Protein AF-0000000070746636 (afdb_homodimer)

Structure (mmCIF, N/CA/C/O backbone):
data_AF-0000000070746636-model_v1
#
loop_
_entity.id
_entity.type
_entity.pdbx_description
1 polymer 'Histone-lysine N-methyltransferase, H3 lysine-79 specific'
#
loop_
_atom_site.group_PDB
_atom_site.id
_atom_site.type_symbol
_atom_site.label_atom_id
_atom_site.label_alt_id
_atom_site.label_comp_id
_atom_site.label_asym_id
_atom_site.label_entity_id
_atom_site.label_seq_id
_atom_site.pdbx_PDB_ins_code
_atom_site.Cartn_x
_atom_site.Cartn_y
_atom_site.Cartn_z
_at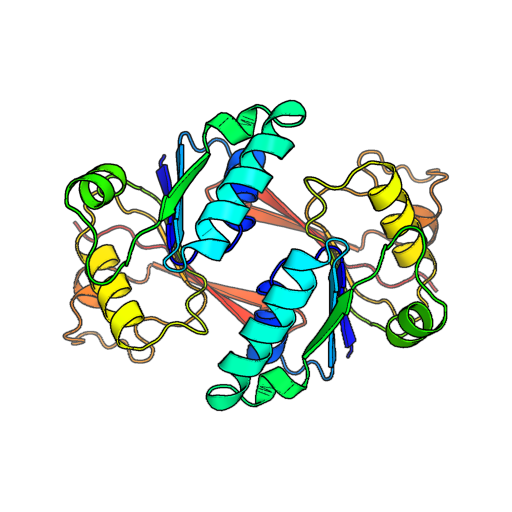om_site.occupancy
_atom_site.B_iso_or_equiv
_atom_site.auth_seq_id
_atom_site.auth_comp_id
_atom_site.auth_asym_id
_atom_site.auth_atom_id
_atom_site.pdbx_PDB_model_num
ATOM 1 N N . ASP A 1 1 ? 11.719 -17.781 -1.328 1 88.38 1 ASP A N 1
ATOM 2 C CA . ASP A 1 1 ? 10.305 -17.422 -1.424 1 88.38 1 ASP A CA 1
ATOM 3 C C . ASP A 1 1 ? 10.078 -16.375 -2.506 1 88.38 1 ASP A C 1
ATOM 5 O O . ASP A 1 1 ? 10.969 -15.57 -2.799 1 88.38 1 ASP A O 1
ATOM 9 N N . THR A 1 2 ? 9 -16.625 -3.189 1 94.81 2 THR A N 1
ATOM 10 C CA . THR A 1 2 ? 8.555 -15.656 -4.188 1 94.81 2 THR A CA 1
ATOM 11 C C . THR A 1 2 ? 7.25 -15 -3.754 1 94.81 2 THR A C 1
ATOM 13 O O . THR A 1 2 ? 6.293 -15.68 -3.381 1 94.81 2 THR A O 1
ATOM 16 N N . PHE A 1 3 ? 7.277 -13.711 -3.715 1 94.81 3 PHE A N 1
ATOM 17 C CA . PHE A 1 3 ? 6.117 -12.883 -3.385 1 94.81 3 PHE A CA 1
ATOM 18 C C . PHE A 1 3 ? 5.469 -12.336 -4.648 1 94.81 3 PHE A C 1
ATOM 20 O O . PHE A 1 3 ? 6.152 -11.789 -5.516 1 94.81 3 PHE A O 1
ATOM 27 N N . VAL A 1 4 ? 4.172 -12.484 -4.742 1 96.88 4 VAL A N 1
ATOM 28 C CA . VAL A 1 4 ? 3.457 -11.945 -5.895 1 96.88 4 VAL A CA 1
ATOM 29 C C . VAL A 1 4 ? 2.371 -10.977 -5.422 1 96.88 4 VAL A C 1
ATOM 31 O O . VAL A 1 4 ? 1.592 -11.305 -4.523 1 96.88 4 VAL A O 1
ATOM 34 N N . ASP A 1 5 ? 2.33 -9.812 -6.035 1 96.88 5 ASP A N 1
ATOM 35 C CA . ASP A 1 5 ? 1.312 -8.789 -5.801 1 96.88 5 ASP A CA 1
ATOM 36 C C . ASP A 1 5 ? 0.433 -8.602 -7.035 1 96.88 5 ASP A C 1
ATOM 38 O O . ASP A 1 5 ? 0.892 -8.086 -8.055 1 96.88 5 ASP A O 1
ATOM 42 N N . PHE A 1 6 ? -0.83 -9.031 -6.973 1 96.81 6 PHE A N 1
ATOM 43 C CA . PHE A 1 6 ? -1.764 -8.812 -8.07 1 96.81 6 PHE A CA 1
ATOM 44 C C . PHE A 1 6 ? -2.406 -7.438 -7.973 1 96.81 6 PHE A C 1
ATOM 46 O O . PHE A 1 6 ? -2.906 -7.055 -6.914 1 96.81 6 PHE A O 1
ATOM 53 N N . GLY A 1 7 ? -2.455 -6.734 -9.109 1 96.62 7 GLY A N 1
ATOM 54 C CA . GLY A 1 7 ? -2.848 -5.336 -9.062 1 96.62 7 GLY A CA 1
ATOM 55 C C . GLY A 1 7 ? -1.837 -4.457 -8.344 1 96.62 7 GLY A C 1
ATOM 56 O O . GLY A 1 7 ? -2.195 -3.697 -7.445 1 96.62 7 GLY A O 1
ATOM 57 N N . SER A 1 8 ? -0.595 -4.523 -8.789 1 97 8 SER A N 1
ATOM 58 C CA . SER A 1 8 ? 0.504 -3.967 -8.008 1 97 8 SER A CA 1
ATOM 59 C C . SER A 1 8 ? 0.571 -2.451 -8.148 1 97 8 SER A C 1
ATOM 61 O O . SER A 1 8 ? 1.271 -1.781 -7.387 1 97 8 SER A O 1
ATOM 63 N N . GLY A 1 9 ? -0.128 -1.82 -9.117 1 96.44 9 GLY A N 1
ATOM 64 C CA . GLY A 1 9 ? -0.069 -0.379 -9.305 1 96.44 9 GLY A CA 1
ATOM 65 C C . GLY A 1 9 ? 1.316 0.119 -9.672 1 96.44 9 GLY A C 1
ATOM 66 O O . GLY A 1 9 ? 1.918 -0.359 -10.641 1 96.44 9 GLY A O 1
ATOM 67 N N . ILE A 1 10 ? 1.789 0.99 -8.82 1 97.06 10 ILE A N 1
ATOM 68 C CA . ILE A 1 10 ? 3.1 1.547 -9.133 1 97.06 10 ILE A CA 1
ATOM 69 C C . ILE A 1 10 ? 4.18 0.788 -8.367 1 97.06 10 ILE A C 1
ATOM 71 O O . ILE A 1 10 ? 5.32 1.248 -8.273 1 97.06 10 ILE A O 1
ATOM 75 N N . GLY A 1 11 ? 3.863 -0.303 -7.777 1 96.06 11 GLY A N 1
ATOM 76 C CA . GLY A 1 11 ? 4.84 -1.254 -7.277 1 96.06 11 GLY A CA 1
ATOM 77 C C . GLY A 1 11 ? 5.301 -0.948 -5.863 1 96.06 11 GLY A C 1
ATOM 78 O O . GLY A 1 11 ? 6.352 -1.421 -5.43 1 96.06 11 GLY A O 1
ATOM 79 N N . ASN A 1 12 ? 4.516 -0.148 -5.039 1 92.5 12 ASN A N 1
ATOM 80 C CA . ASN A 1 12 ? 4.941 0.228 -3.693 1 92.5 12 ASN A CA 1
ATOM 81 C C . ASN A 1 12 ? 5.031 -0.987 -2.773 1 92.5 12 ASN A C 1
ATOM 83 O O . ASN A 1 12 ? 6.012 -1.147 -2.045 1 92.5 12 ASN A O 1
ATOM 87 N N . VAL A 1 13 ? 4.062 -1.826 -2.842 1 90.38 13 VAL A N 1
ATOM 88 C CA . VAL A 1 13 ? 4.031 -2.982 -1.952 1 90.38 13 VAL A CA 1
ATOM 89 C C . VAL A 1 13 ? 5.152 -3.949 -2.322 1 90.38 13 VAL A C 1
ATOM 91 O O . VAL A 1 13 ? 5.871 -4.438 -1.448 1 90.38 13 VAL A O 1
ATOM 94 N N . VAL A 1 14 ? 5.371 -4.168 -3.623 1 94.56 14 VAL A N 1
ATOM 95 C CA . VAL A 1 14 ? 6.406 -5.082 -4.086 1 94.56 14 VAL A CA 1
ATOM 96 C C . VAL A 1 14 ? 7.781 -4.562 -3.668 1 94.56 14 VAL A C 1
ATOM 98 O O . VAL A 1 14 ? 8.633 -5.332 -3.223 1 94.56 14 VAL A O 1
ATOM 101 N N . ALA A 1 15 ? 7.973 -3.256 -3.834 1 93.75 15 ALA A N 1
ATOM 102 C CA . ALA A 1 15 ? 9.234 -2.637 -3.426 1 93.75 15 ALA A CA 1
ATOM 103 C C . ALA A 1 15 ? 9.438 -2.762 -1.919 1 93.75 15 ALA A C 1
ATOM 105 O O . ALA A 1 15 ? 10.539 -3.08 -1.462 1 93.75 15 ALA A O 1
ATOM 106 N N . GLN A 1 16 ? 8.383 -2.531 -1.21 1 88.56 16 GLN A N 1
ATOM 107 C CA . GLN A 1 16 ? 8.461 -2.617 0.244 1 88.56 16 GLN A CA 1
ATOM 108 C C . GLN A 1 16 ? 8.859 -4.023 0.689 1 88.56 16 GLN A C 1
ATOM 110 O O . GLN A 1 16 ? 9.75 -4.184 1.526 1 88.56 16 GLN A O 1
ATOM 115 N N . VAL A 1 17 ? 8.242 -4.98 0.166 1 88.19 17 VAL A N 1
ATOM 116 C CA . VAL A 1 17 ? 8.539 -6.359 0.54 1 88.19 17 VAL A CA 1
ATOM 117 C C . VAL A 1 17 ? 9.984 -6.691 0.176 1 88.19 17 VAL A C 1
ATOM 119 O O . VAL A 1 17 ? 10.703 -7.297 0.969 1 88.19 17 VAL A O 1
ATOM 122 N N . ALA A 1 18 ? 10.406 -6.281 -0.985 1 91.56 18 ALA A N 1
ATOM 123 C CA . ALA A 1 18 ? 11.781 -6.527 -1.425 1 91.56 18 ALA A CA 1
ATOM 124 C C . ALA A 1 18 ? 12.789 -5.914 -0.458 1 91.56 18 ALA A C 1
ATOM 126 O O . ALA A 1 18 ? 13.844 -6.492 -0.198 1 91.56 18 ALA A O 1
ATOM 127 N N . LEU A 1 19 ? 12.461 -4.805 0.082 1 87.06 19 LEU A N 1
ATOM 128 C CA . LEU A 1 19 ? 13.398 -4.047 0.899 1 87.06 19 LEU A CA 1
ATOM 129 C C . LEU A 1 19 ? 13.344 -4.5 2.354 1 87.06 19 LEU A C 1
ATOM 131 O O . LEU A 1 19 ? 14.344 -4.41 3.074 1 87.06 19 LEU A O 1
ATOM 135 N N . GLU A 1 20 ? 12.188 -5.074 2.76 1 82.69 20 GLU A N 1
ATOM 136 C CA . GLU A 1 20 ? 12 -5.285 4.191 1 82.69 20 GLU A CA 1
ATOM 137 C C . GLU A 1 20 ? 12.023 -6.77 4.539 1 82.69 20 GLU A C 1
ATOM 139 O O . GLU A 1 20 ? 11.859 -7.145 5.703 1 82.69 20 GLU A O 1
ATOM 144 N N . THR A 1 21 ? 12.109 -7.566 3.543 1 82.81 21 THR A N 1
ATOM 145 C CA . THR A 1 21 ? 12.109 -9 3.803 1 82.81 21 THR A CA 1
ATOM 146 C C . THR A 1 21 ? 13.258 -9.68 3.061 1 82.81 21 THR A C 1
ATOM 148 O O . THR A 1 21 ? 13.961 -9.047 2.27 1 82.81 21 THR A O 1
ATOM 151 N N . CYS A 1 22 ? 13.414 -10.914 3.363 1 85.69 22 CYS A N 1
ATOM 152 C CA . CYS A 1 22 ? 14.477 -11.68 2.732 1 85.69 22 CYS A CA 1
ATOM 153 C C . CYS A 1 22 ? 13.945 -12.484 1.556 1 85.69 22 CYS A C 1
ATOM 155 O O . CYS A 1 22 ? 14.602 -13.43 1.095 1 85.69 22 CYS A O 1
ATOM 157 N N . VAL A 1 23 ? 12.805 -12.172 1.128 1 88.06 23 VAL A N 1
ATOM 158 C CA . VAL A 1 23 ? 12.219 -12.859 -0.017 1 88.06 23 VAL A CA 1
ATOM 159 C C . VAL A 1 23 ? 13.172 -12.781 -1.209 1 88.06 23 VAL A C 1
ATOM 161 O O . VAL A 1 23 ? 13.805 -11.742 -1.441 1 88.06 23 VAL A O 1
ATOM 164 N N . GLY A 1 24 ? 13.258 -13.836 -1.926 1 92.56 24 GLY A N 1
ATOM 165 C CA . GLY A 1 24 ? 14.188 -13.906 -3.039 1 92.56 24 GLY A CA 1
ATOM 166 C C . GLY A 1 24 ? 13.711 -13.148 -4.266 1 92.56 24 GLY A C 1
ATOM 167 O O . GLY A 1 24 ? 14.5 -12.477 -4.934 1 92.56 24 GLY A O 1
ATOM 168 N N . ARG A 1 25 ? 12.422 -13.273 -4.57 1 97 25 ARG A N 1
ATOM 169 C CA . ARG A 1 25 ? 11.828 -12.617 -5.734 1 97 25 ARG A CA 1
ATOM 170 C C . ARG A 1 25 ? 10.523 -11.914 -5.363 1 97 25 ARG A C 1
ATOM 172 O O . ARG A 1 25 ? 9.711 -12.469 -4.621 1 97 25 ARG A O 1
ATOM 179 N N . CYS A 1 26 ? 10.367 -10.719 -5.836 1 97.25 26 CYS A N 1
ATOM 180 C CA . CYS A 1 26 ? 9.141 -9.945 -5.688 1 97.25 26 CYS A CA 1
ATOM 181 C C . CYS A 1 26 ? 8.57 -9.57 -7.051 1 97.25 26 CYS A C 1
ATOM 183 O O . CYS A 1 26 ? 9.203 -8.852 -7.82 1 97.25 26 CYS A O 1
ATOM 185 N N . ILE A 1 27 ? 7.363 -10.07 -7.301 1 98.5 27 ILE A N 1
ATOM 186 C CA . ILE A 1 27 ? 6.781 -9.883 -8.625 1 98.5 27 ILE A CA 1
ATOM 187 C C . ILE A 1 27 ? 5.465 -9.117 -8.508 1 98.5 27 ILE A C 1
ATOM 189 O O . ILE A 1 27 ? 4.602 -9.477 -7.695 1 98.5 27 ILE A O 1
ATOM 193 N N . GLY A 1 28 ? 5.348 -8.039 -9.25 1 98.44 28 GLY A N 1
ATOM 194 C CA . GLY A 1 28 ? 4.086 -7.332 -9.398 1 98.44 28 GLY A CA 1
ATOM 195 C C . GLY A 1 28 ? 3.396 -7.602 -10.719 1 98.44 28 GLY A C 1
ATOM 196 O O . GLY A 1 28 ? 4.027 -7.547 -11.773 1 98.44 28 GLY A O 1
ATOM 197 N N . ILE A 1 29 ? 2.131 -7.934 -10.633 1 98.62 29 ILE A N 1
ATOM 198 C CA . ILE A 1 29 ? 1.284 -8.07 -11.812 1 98.62 29 ILE A CA 1
ATOM 199 C C . ILE A 1 29 ? 0.344 -6.871 -11.914 1 98.62 29 ILE A C 1
ATOM 201 O O . ILE A 1 29 ? -0.5 -6.66 -11.039 1 98.62 29 ILE A O 1
ATOM 205 N N . GLU A 1 30 ? 0.46 -6.082 -12.945 1 98.19 30 GLU A N 1
ATOM 206 C CA . GLU A 1 30 ? -0.344 -4.879 -13.133 1 98.19 30 GLU A CA 1
ATOM 207 C C . GLU A 1 30 ? -0.985 -4.855 -14.523 1 98.19 30 GLU A C 1
ATOM 209 O O . GLU A 1 30 ? -0.302 -5.043 -15.531 1 98.19 30 GLU A O 1
ATOM 214 N N . PHE A 1 31 ? -2.258 -4.629 -14.508 1 97.12 31 PHE A N 1
ATOM 215 C CA . PHE A 1 31 ? -3.055 -4.707 -15.719 1 97.12 31 PHE A CA 1
ATOM 216 C C . PHE A 1 31 ? -2.852 -3.465 -16.578 1 97.12 31 PHE A C 1
ATOM 218 O O . PHE A 1 31 ? -2.65 -3.57 -17.797 1 97.12 31 PHE A O 1
ATOM 225 N N . GLN A 1 32 ? -2.945 -2.293 -15.992 1 95.88 32 GLN A N 1
ATOM 226 C CA . GLN A 1 32 ? -2.871 -1.036 -16.734 1 95.88 32 GLN A CA 1
ATOM 227 C C . GLN A 1 32 ? -1.447 -0.761 -17.203 1 95.88 32 GLN A C 1
ATOM 229 O O . GLN A 1 32 ? -0.525 -0.659 -16.391 1 95.88 32 GLN A O 1
ATOM 234 N N . ASP A 1 33 ? -1.275 -0.591 -18.469 1 97.25 33 ASP A N 1
ATOM 235 C CA . ASP A 1 33 ? 0.037 -0.429 -19.094 1 97.25 33 ASP A CA 1
ATOM 236 C C . ASP A 1 33 ? 0.754 0.803 -18.547 1 97.25 33 ASP A C 1
ATOM 238 O O . ASP A 1 33 ? 1.954 0.758 -18.266 1 97.25 33 ASP A O 1
ATOM 242 N N . ASN A 1 34 ? 0.043 1.896 -18.391 1 96.38 34 ASN A N 1
ATOM 243 C CA . ASN A 1 34 ? 0.649 3.127 -17.906 1 96.38 34 ASN A CA 1
ATOM 244 C C . ASN A 1 34 ? 1.167 2.965 -16.469 1 96.38 34 ASN A C 1
ATOM 246 O O . ASN A 1 34 ? 2.254 3.441 -16.141 1 96.38 34 ASN A O 1
ATOM 250 N N . LEU A 1 35 ? 0.439 2.295 -15.633 1 97.38 35 LEU A N 1
ATOM 251 C CA . LEU A 1 35 ? 0.871 2.061 -14.258 1 97.38 35 LEU A CA 1
ATOM 252 C C . LEU A 1 35 ? 2.049 1.093 -14.211 1 97.38 35 LEU A C 1
ATOM 254 O O . LEU A 1 35 ? 3.02 1.32 -13.484 1 97.38 35 LEU A O 1
ATOM 258 N N . ALA A 1 36 ? 1.975 0.028 -14.992 1 98.06 36 ALA A N 1
ATOM 259 C 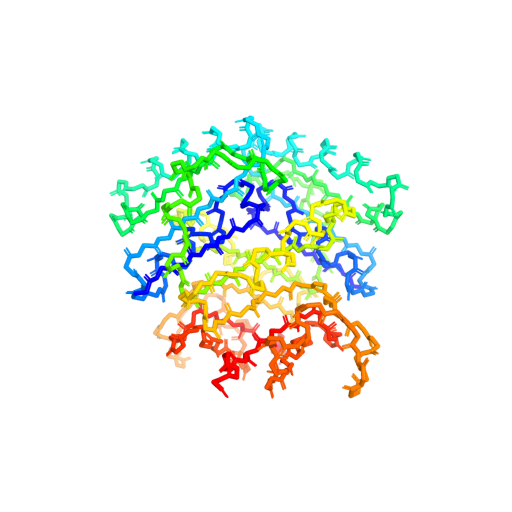CA . ALA A 1 36 ? 3.07 -0.936 -15.055 1 98.06 36 ALA A CA 1
ATOM 260 C C . ALA A 1 36 ? 4.367 -0.267 -15.508 1 98.06 36 ALA A C 1
ATOM 262 O O . ALA A 1 36 ? 5.426 -0.489 -14.914 1 98.06 36 ALA A O 1
ATOM 263 N N . ASN A 1 37 ? 4.254 0.521 -16.516 1 97.94 37 ASN A N 1
ATOM 264 C CA . ASN A 1 37 ? 5.43 1.221 -17.016 1 97.94 37 ASN A CA 1
ATOM 265 C C . ASN A 1 37 ? 5.984 2.203 -15.992 1 97.94 37 ASN A C 1
ATOM 267 O O . ASN A 1 37 ? 7.199 2.301 -15.812 1 97.94 37 ASN A O 1
ATOM 271 N N . MET A 1 38 ? 5.086 2.938 -15.367 1 97.06 38 MET A N 1
ATOM 272 C CA . MET A 1 38 ? 5.512 3.848 -14.312 1 97.06 38 MET A CA 1
ATOM 273 C C . MET A 1 38 ? 6.199 3.088 -13.18 1 97.06 38 MET A C 1
ATOM 275 O O . MET A 1 38 ? 7.23 3.531 -12.664 1 97.06 38 MET A O 1
ATOM 279 N N . SER A 1 39 ? 5.641 1.986 -12.852 1 97.81 39 SER A N 1
ATOM 280 C CA . SER A 1 39 ? 6.234 1.146 -11.812 1 97.81 39 SER A CA 1
ATOM 281 C C . SER A 1 39 ? 7.656 0.741 -12.18 1 97.81 39 SER A C 1
ATOM 283 O O . SER A 1 39 ? 8.57 0.872 -11.359 1 97.81 39 SER A O 1
ATOM 285 N N . LYS A 1 40 ? 7.855 0.272 -13.367 1 98.06 40 LYS A N 1
ATOM 286 C CA . LYS A 1 40 ? 9.18 -0.14 -13.828 1 98.06 40 LYS A CA 1
ATOM 287 C C . LYS A 1 40 ? 10.172 1.016 -13.75 1 98.06 40 LYS A C 1
ATOM 289 O O . LYS A 1 40 ? 11.305 0.835 -13.312 1 98.06 40 LYS A O 1
ATOM 294 N N . LEU A 1 41 ? 9.711 2.189 -14.133 1 96.88 41 LEU A N 1
ATOM 295 C CA . LEU A 1 41 ? 10.57 3.363 -14.117 1 96.88 41 LEU A CA 1
ATOM 296 C C . LEU A 1 41 ? 10.938 3.748 -12.688 1 96.88 41 LEU A C 1
ATOM 298 O O . LEU A 1 41 ? 12.102 4.027 -12.391 1 96.88 41 LEU A O 1
ATOM 302 N N . LEU A 1 42 ? 9.945 3.762 -11.844 1 96.06 42 LEU A N 1
ATOM 303 C CA . LEU A 1 42 ? 10.172 4.137 -10.453 1 96.06 42 LEU A CA 1
ATOM 304 C C . LEU A 1 42 ? 11.125 3.158 -9.773 1 96.06 42 LEU A C 1
ATOM 306 O O . LEU A 1 42 ? 12.047 3.568 -9.07 1 96.06 42 LEU A O 1
ATOM 310 N N . ILE A 1 43 ? 10.906 1.894 -10.031 1 96.94 43 ILE A N 1
ATOM 311 C CA . ILE A 1 43 ? 11.727 0.856 -9.406 1 96.94 43 ILE A CA 1
ATOM 312 C C . ILE A 1 43 ? 13.148 0.929 -9.945 1 96.94 43 ILE A C 1
ATOM 314 O O . ILE A 1 43 ? 14.117 0.852 -9.188 1 96.94 43 ILE A O 1
ATOM 318 N N . ARG A 1 44 ? 13.289 1.062 -11.227 1 96.56 44 ARG A N 1
ATOM 319 C CA . ARG A 1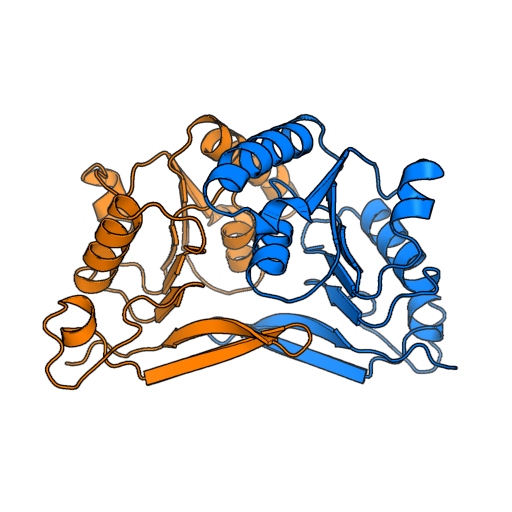 44 ? 14.609 1.185 -11.836 1 96.56 44 ARG A CA 1
ATOM 320 C C . ARG A 1 44 ? 15.367 2.375 -11.258 1 96.56 44 ARG A C 1
ATOM 322 O O . ARG A 1 44 ? 16.547 2.268 -10.945 1 96.56 44 ARG A O 1
ATOM 329 N N . GLY A 1 45 ? 14.695 3.486 -11.156 1 94.94 45 GLY A N 1
ATOM 330 C CA . GLY A 1 45 ? 15.328 4.664 -10.586 1 94.94 45 GLY A CA 1
ATOM 331 C C . GLY A 1 45 ? 15.75 4.473 -9.141 1 94.94 45 GLY A C 1
ATOM 332 O O . GLY A 1 45 ? 16.828 4.91 -8.734 1 94.94 45 GLY A O 1
ATOM 333 N N . ALA A 1 46 ? 14.914 3.812 -8.352 1 93.88 46 ALA A N 1
ATOM 334 C CA . ALA A 1 46 ? 15.164 3.623 -6.926 1 93.88 46 ALA A CA 1
ATOM 335 C C . ALA A 1 46 ? 16.266 2.592 -6.688 1 93.88 46 ALA A C 1
ATOM 337 O O . ALA A 1 46 ? 16.859 2.549 -5.613 1 93.88 46 ALA A O 1
ATOM 338 N N . ARG A 1 47 ? 16.562 1.727 -7.695 1 94.94 47 ARG A N 1
ATOM 339 C CA . ARG A 1 47 ? 17.547 0.653 -7.562 1 94.94 47 ARG A CA 1
ATOM 340 C C . ARG A 1 47 ? 18.938 1.213 -7.281 1 94.94 47 ARG A C 1
ATOM 342 O O . ARG A 1 47 ? 19.766 0.542 -6.668 1 94.94 47 ARG A O 1
ATOM 349 N N . VAL A 1 48 ? 19.203 2.387 -7.68 1 94.25 48 VAL A N 1
ATOM 350 C CA . VAL A 1 48 ? 20.5 3.021 -7.484 1 94.25 48 VAL A CA 1
ATOM 351 C C . VAL A 1 48 ? 20.797 3.15 -5.992 1 94.25 48 VAL A C 1
ATOM 353 O O . VAL A 1 48 ? 21.891 2.82 -5.539 1 94.25 48 VAL A O 1
ATOM 356 N N . ASP A 1 49 ? 19.844 3.525 -5.234 1 93 49 ASP A N 1
ATOM 357 C CA . ASP A 1 49 ? 20 3.74 -3.801 1 93 49 ASP A CA 1
ATOM 358 C C . ASP A 1 49 ? 19.625 2.484 -3.016 1 93 49 ASP A C 1
ATOM 360 O O . ASP A 1 49 ? 20.062 2.312 -1.871 1 93 49 ASP A O 1
ATOM 364 N N . PHE A 1 50 ? 18.859 1.611 -3.697 1 94 50 PHE A N 1
ATOM 365 C CA . PHE A 1 50 ? 18.359 0.405 -3.041 1 94 50 PHE A CA 1
ATOM 366 C C . PHE A 1 50 ? 18.578 -0.818 -3.924 1 94 50 PHE A C 1
ATOM 368 O O . PHE A 1 50 ? 17.625 -1.322 -4.535 1 94 50 PHE A O 1
ATOM 375 N N . PRO A 1 51 ? 19.688 -1.364 -3.881 1 95.38 51 PRO A N 1
ATOM 376 C CA . PRO A 1 51 ? 20.062 -2.445 -4.801 1 95.38 51 PRO A CA 1
ATOM 377 C C . PRO A 1 51 ? 19.156 -3.674 -4.648 1 95.38 51 PRO A C 1
ATOM 379 O O . PRO A 1 51 ? 18.984 -4.434 -5.605 1 95.38 51 PRO A O 1
ATOM 382 N N . ASN A 1 52 ? 18.594 -3.844 -3.445 1 94.44 52 ASN A N 1
ATOM 383 C CA . ASN A 1 52 ? 17.719 -4.992 -3.221 1 94.44 52 ASN A CA 1
ATOM 384 C C . ASN A 1 52 ? 16.469 -4.926 -4.094 1 94.44 52 ASN A C 1
ATOM 386 O O . ASN A 1 52 ? 15.75 -5.918 -4.234 1 94.44 52 ASN A O 1
ATOM 390 N N . LEU A 1 53 ? 16.203 -3.838 -4.75 1 97.06 53 LEU A N 1
ATOM 391 C CA . LEU A 1 53 ? 15.062 -3.719 -5.652 1 97.06 53 LEU A CA 1
ATOM 392 C C . LEU A 1 53 ? 15.328 -4.441 -6.969 1 97.06 53 LEU A C 1
ATOM 394 O O . LEU A 1 53 ? 14.438 -4.551 -7.812 1 97.06 53 LEU A O 1
ATOM 398 N N . SER A 1 54 ? 16.531 -4.98 -7.07 1 96.75 54 SER A N 1
ATOM 399 C CA . SER A 1 54 ? 16.844 -5.812 -8.234 1 96.75 54 SER A CA 1
ATOM 400 C C . SER A 1 54 ? 16.016 -7.094 -8.227 1 96.75 54 SER A C 1
ATOM 402 O O . SER A 1 54 ? 15.852 -7.738 -9.266 1 96.75 54 SER A O 1
ATOM 404 N N . LYS A 1 55 ? 15.516 -7.43 -7.07 1 96.56 55 LYS A N 1
ATOM 405 C CA . LYS A 1 55 ? 14.711 -8.648 -6.965 1 96.56 55 LYS A CA 1
ATOM 406 C C . LYS A 1 55 ? 13.281 -8.398 -7.426 1 96.56 55 LYS A C 1
ATOM 408 O O . LYS A 1 55 ? 12.477 -9.328 -7.5 1 96.56 55 LYS A O 1
ATOM 413 N N . VAL A 1 56 ? 12.969 -7.156 -7.805 1 98.12 56 VAL A N 1
ATOM 414 C CA . VAL A 1 56 ? 11.602 -6.809 -8.172 1 98.12 56 VAL A CA 1
ATOM 415 C C . VAL A 1 56 ? 11.422 -6.949 -9.688 1 98.12 56 VAL A C 1
ATOM 417 O O . VAL A 1 56 ? 12.234 -6.453 -10.461 1 98.12 56 VAL A O 1
ATOM 420 N N . THR A 1 57 ? 10.398 -7.633 -10.086 1 98.38 57 THR A N 1
ATOM 421 C CA . THR A 1 57 ? 9.961 -7.715 -11.477 1 98.38 57 THR A CA 1
ATOM 422 C C . THR A 1 57 ? 8.508 -7.281 -11.617 1 98.38 57 THR A C 1
ATOM 424 O O . THR A 1 57 ? 7.648 -7.707 -10.836 1 98.38 57 THR A O 1
ATOM 427 N N . ILE A 1 58 ? 8.211 -6.418 -12.602 1 98.62 58 ILE A N 1
ATOM 428 C CA . ILE A 1 58 ? 6.848 -5.977 -12.867 1 98.62 58 ILE A CA 1
ATOM 429 C C . ILE A 1 58 ? 6.383 -6.516 -14.219 1 98.62 58 ILE A C 1
ATOM 431 O O . ILE A 1 58 ? 7.043 -6.301 -15.234 1 98.62 58 ILE A O 1
ATOM 435 N N . HIS A 1 59 ? 5.34 -7.223 -14.195 1 98.5 59 HIS A N 1
ATOM 436 C CA . HIS A 1 59 ? 4.711 -7.684 -15.43 1 98.5 59 HIS A CA 1
ATOM 437 C C . HIS A 1 59 ? 3.447 -6.887 -15.734 1 98.5 59 HIS A C 1
ATOM 439 O O . HIS A 1 59 ? 2.57 -6.75 -14.875 1 98.5 59 HIS A O 1
ATOM 445 N N . GLU A 1 60 ? 3.418 -6.34 -16.922 1 98.25 60 GLU A N 1
ATOM 446 C CA . GLU A 1 60 ? 2.131 -5.891 -17.453 1 98.25 60 GLU A CA 1
ATOM 447 C C . GLU A 1 60 ? 1.285 -7.07 -17.922 1 98.25 60 GLU A C 1
ATOM 449 O O . GLU A 1 60 ? 1.604 -7.707 -18.938 1 98.25 60 GLU A O 1
ATOM 454 N N . ALA A 1 61 ? 0.25 -7.453 -17.172 1 98 61 ALA A N 1
ATOM 455 C CA . ALA A 1 61 ? -0.529 -8.641 -17.5 1 98 61 ALA A CA 1
ATOM 456 C C . ALA A 1 61 ? -1.941 -8.555 -16.938 1 98 61 ALA A C 1
ATOM 458 O O . ALA A 1 61 ? -2.17 -7.871 -15.93 1 98 61 ALA A O 1
ATOM 459 N N . ASP A 1 62 ? -2.818 -9.188 -17.641 1 97 62 ASP A N 1
ATOM 460 C CA . ASP A 1 62 ? -4.195 -9.352 -17.188 1 97 62 ASP A CA 1
ATOM 461 C C . ASP A 1 62 ? -4.371 -10.656 -16.406 1 97 62 ASP A C 1
ATOM 463 O O . ASP A 1 62 ? -4.188 -11.742 -16.969 1 97 62 ASP A O 1
ATOM 467 N N . LEU A 1 63 ? -4.664 -10.508 -15.156 1 95.19 63 LEU A N 1
ATOM 468 C CA . LEU A 1 63 ? -4.879 -11.664 -14.297 1 95.19 63 LEU A CA 1
ATOM 469 C C . LEU A 1 63 ? -5.922 -12.609 -14.898 1 95.19 63 LEU A C 1
ATOM 471 O O . LEU A 1 63 ? -5.859 -13.82 -14.695 1 95.19 63 LEU A O 1
ATOM 475 N N . ARG A 1 64 ? -6.883 -12.102 -15.672 1 95.38 64 ARG A N 1
ATOM 476 C CA . ARG A 1 64 ? -7.973 -12.883 -16.25 1 95.38 64 ARG A CA 1
ATOM 477 C C . ARG A 1 64 ? -7.496 -13.703 -17.438 1 95.38 64 ARG A C 1
ATOM 479 O O . ARG A 1 64 ? -8.156 -14.664 -17.844 1 95.38 64 ARG A O 1
ATOM 486 N N . ALA A 1 65 ? -6.398 -13.242 -18 1 95.12 65 ALA A N 1
ATOM 487 C CA . ALA A 1 65 ? -5.879 -13.883 -19.203 1 95.12 65 ALA A CA 1
ATOM 488 C C . ALA A 1 65 ? -4.363 -13.75 -19.281 1 95.12 65 ALA A C 1
ATOM 490 O O . ALA A 1 65 ? -3.832 -13.219 -20.266 1 95.12 65 ALA A O 1
ATOM 491 N N . MET A 1 66 ? -3.73 -14.336 -18.391 1 94.06 66 MET A N 1
ATOM 492 C CA . MET A 1 66 ? -2.277 -14.203 -18.344 1 94.06 66 MET A CA 1
ATOM 493 C C . MET A 1 66 ? -1.608 -15.086 -19.391 1 94.06 66 MET A C 1
ATOM 495 O O . MET A 1 66 ? -2.047 -16.219 -19.625 1 94.06 66 MET A O 1
ATOM 499 N N . SER A 1 67 ? -0.58 -14.633 -20 1 96 67 SER A N 1
ATOM 500 C CA . SER A 1 67 ? 0.208 -15.461 -20.906 1 96 67 SER A CA 1
ATOM 501 C C . SER A 1 67 ? 0.855 -16.625 -20.172 1 96 67 SER A C 1
ATOM 503 O O . SER A 1 67 ? 1.129 -16.531 -18.969 1 96 67 SER A O 1
ATOM 505 N N . PRO A 1 68 ? 1.127 -17.688 -20.891 1 95.75 68 PRO A N 1
ATOM 506 C CA . PRO A 1 68 ? 1.771 -18.844 -20.266 1 95.75 68 PRO A CA 1
ATOM 507 C C . PRO A 1 68 ? 3.107 -18.484 -19.609 1 95.75 68 PRO A C 1
ATOM 509 O O . PRO A 1 68 ? 3.441 -19.016 -18.547 1 95.75 68 PRO A O 1
ATOM 512 N N . ALA A 1 69 ? 3.834 -17.609 -20.219 1 96.38 69 ALA A N 1
ATOM 513 C CA . ALA A 1 69 ? 5.145 -17.234 -19.703 1 96.38 69 ALA A CA 1
ATOM 514 C C . ALA A 1 69 ? 5.023 -16.562 -18.344 1 96.38 69 ALA A C 1
ATOM 516 O O . ALA A 1 69 ? 5.762 -16.891 -17.406 1 96.38 69 ALA A O 1
ATOM 517 N N . VAL A 1 70 ? 4.082 -15.586 -18.219 1 96.94 70 VAL A N 1
ATOM 518 C CA . VAL A 1 70 ? 3.875 -14.891 -16.953 1 96.94 70 VAL A CA 1
ATOM 519 C C . VAL A 1 70 ? 3.348 -15.867 -15.906 1 96.94 70 VAL A C 1
ATOM 521 O O . VAL A 1 70 ? 3.801 -15.867 -14.758 1 96.94 70 VAL A O 1
ATOM 524 N N . ARG A 1 71 ? 2.43 -16.703 -16.328 1 95.88 71 ARG A N 1
ATOM 525 C CA . ARG A 1 71 ? 1.859 -17.688 -15.414 1 95.88 71 ARG A CA 1
ATOM 526 C C . ARG A 1 71 ? 2.941 -18.609 -14.852 1 95.88 71 ARG A C 1
ATOM 528 O O . ARG A 1 71 ? 2.984 -18.875 -13.648 1 95.88 71 ARG A O 1
ATOM 535 N N . GLU A 1 72 ? 3.783 -19.094 -15.688 1 95.06 72 GLU A N 1
ATOM 536 C CA . GLU A 1 72 ? 4.871 -19.969 -15.266 1 95.06 72 GLU A CA 1
ATOM 537 C C . GLU A 1 72 ? 5.797 -19.266 -14.273 1 95.06 72 GLU A C 1
ATOM 539 O O . GLU A 1 72 ? 6.266 -19.875 -13.312 1 95.06 72 GLU A O 1
ATOM 544 N N . ASP A 1 73 ? 6.023 -18 -14.5 1 96.25 73 ASP A N 1
ATOM 545 C CA . ASP A 1 73 ? 6.934 -17.219 -13.672 1 96.25 73 ASP A CA 1
ATOM 546 C C . ASP A 1 73 ? 6.418 -17.094 -12.242 1 96.25 73 ASP A C 1
ATOM 548 O O . ASP A 1 73 ? 7.203 -16.984 -11.297 1 96.25 73 ASP A O 1
ATOM 552 N N . ILE A 1 74 ? 5.051 -17.156 -12.055 1 96.81 74 ILE A N 1
ATOM 553 C CA . ILE A 1 74 ? 4.523 -16.875 -10.727 1 96.81 74 ILE A CA 1
ATOM 554 C C . ILE A 1 74 ? 3.908 -18.125 -10.125 1 96.81 74 ILE A C 1
ATOM 556 O O . ILE A 1 74 ? 3.482 -18.125 -8.969 1 96.81 74 ILE A O 1
ATOM 560 N N . ASP A 1 75 ? 3.793 -19.203 -10.805 1 92.94 75 ASP A N 1
ATOM 561 C CA . ASP A 1 75 ? 3.1 -20.422 -10.375 1 92.94 75 ASP A CA 1
ATOM 562 C C . ASP A 1 75 ? 3.717 -20.984 -9.094 1 92.94 75 ASP A C 1
ATOM 564 O O . ASP A 1 75 ? 3.012 -21.547 -8.258 1 92.94 75 ASP A O 1
ATOM 568 N N . GLY A 1 76 ? 5.02 -20.812 -8.906 1 92.56 76 GLY A N 1
ATOM 569 C CA . GLY A 1 76 ? 5.703 -21.359 -7.746 1 92.56 76 GLY A CA 1
ATOM 570 C C . GLY A 1 76 ? 5.766 -20.391 -6.582 1 92.56 76 GLY A C 1
ATOM 571 O O . GLY A 1 76 ? 6.461 -20.641 -5.598 1 92.56 76 GLY A O 1
ATOM 572 N N . CYS A 1 77 ? 5.023 -19.281 -6.648 1 94.69 77 CYS A N 1
ATOM 573 C CA . CYS A 1 77 ? 5.117 -18.297 -5.578 1 94.69 77 CYS A CA 1
ATOM 574 C C . CYS A 1 77 ? 4.578 -18.859 -4.27 1 94.69 77 CYS A C 1
ATOM 576 O O . CYS A 1 77 ? 3.637 -19.656 -4.273 1 94.69 77 CYS A O 1
ATOM 578 N N . SER A 1 78 ? 5.164 -18.438 -3.189 1 89.75 78 SER A N 1
ATOM 579 C CA . SER A 1 78 ? 4.758 -18.922 -1.876 1 89.75 78 SER A CA 1
ATOM 580 C C . SER A 1 78 ? 3.812 -17.938 -1.19 1 89.75 78 SER A C 1
ATOM 582 O O . SER A 1 78 ? 3.094 -18.312 -0.261 1 89.75 78 SER A O 1
ATOM 584 N N . VAL A 1 79 ? 3.848 -16.641 -1.608 1 88.88 79 VAL A N 1
ATOM 585 C CA . VAL A 1 79 ? 3.004 -15.625 -1.001 1 88.88 79 VAL A CA 1
ATOM 586 C C . VAL A 1 79 ? 2.271 -14.844 -2.09 1 88.88 79 VAL A C 1
ATOM 588 O O . VAL A 1 79 ? 2.898 -14.312 -3.01 1 88.88 79 VAL A O 1
ATOM 591 N N . LEU A 1 80 ? 1.007 -14.789 -1.971 1 91.19 80 LEU A N 1
ATOM 592 C CA . LEU A 1 80 ? 0.143 -13.984 -2.824 1 91.19 80 LEU A CA 1
ATOM 593 C C . LEU A 1 80 ? -0.459 -12.82 -2.041 1 91.19 80 LEU A C 1
ATOM 595 O O . LEU A 1 80 ? -0.998 -13.016 -0.948 1 91.19 80 LEU A O 1
ATOM 599 N N . PHE A 1 81 ? -0.283 -11.703 -2.576 1 90.88 81 PHE A N 1
ATOM 600 C CA . PHE A 1 81 ? -0.92 -10.508 -2.039 1 90.88 81 PHE A CA 1
ATOM 601 C C . PHE A 1 81 ? -1.811 -9.844 -3.088 1 90.88 81 PHE A C 1
ATOM 603 O O . PHE A 1 81 ? -1.456 -9.797 -4.266 1 90.88 81 PHE A O 1
ATOM 610 N N . ALA A 1 82 ? -2.91 -9.352 -2.625 1 90.94 82 ALA A N 1
ATOM 611 C CA . ALA A 1 82 ? -3.762 -8.523 -3.479 1 90.94 82 ALA A CA 1
ATOM 612 C C . ALA A 1 82 ? -4.59 -7.551 -2.648 1 90.94 82 ALA A C 1
ATOM 614 O O . ALA A 1 82 ? -5.316 -7.957 -1.738 1 90.94 82 ALA A O 1
ATOM 615 N N . ASN A 1 83 ? -4.371 -6.277 -2.893 1 87.69 83 ASN A N 1
ATOM 616 C CA . ASN A 1 83 ? -5.355 -5.32 -2.398 1 87.69 83 ASN A CA 1
ATOM 617 C C . ASN A 1 83 ? -6.598 -5.289 -3.283 1 87.69 83 ASN A C 1
ATOM 619 O O . ASN A 1 83 ? -6.773 -4.363 -4.078 1 87.69 83 ASN A O 1
ATOM 623 N N . ASN A 1 84 ? -7.496 -6.27 -3.033 1 83.75 84 ASN A N 1
ATOM 624 C CA . ASN A 1 84 ? -8.594 -6.551 -3.953 1 83.75 84 ASN A CA 1
ATOM 625 C C . ASN A 1 84 ? -9.859 -5.801 -3.557 1 83.75 84 ASN A C 1
ATOM 627 O O . ASN A 1 84 ? -10.969 -6.223 -3.895 1 83.75 84 ASN A O 1
ATOM 631 N N . ILE A 1 85 ? -9.719 -4.77 -2.869 1 81.94 85 ILE A N 1
ATOM 632 C CA . ILE A 1 85 ? -10.898 -4.043 -2.402 1 81.94 85 ILE A CA 1
ATOM 633 C C . ILE A 1 85 ? -11.672 -3.498 -3.6 1 81.94 85 ILE A C 1
ATOM 635 O O . ILE A 1 85 ? -12.906 -3.527 -3.609 1 81.94 85 ILE A O 1
ATOM 639 N N . VAL A 1 86 ? -10.922 -3.053 -4.664 1 86.25 86 VAL A N 1
ATOM 640 C CA . VAL A 1 86 ? -11.617 -2.434 -5.789 1 86.25 86 VAL A CA 1
ATOM 641 C C . VAL A 1 86 ? -11.508 -3.326 -7.023 1 86.25 86 VAL A C 1
ATOM 643 O O . VAL A 1 86 ? -11.609 -2.848 -8.156 1 86.25 86 VAL A O 1
ATOM 646 N N . PHE A 1 87 ? -11.234 -4.605 -6.84 1 90.62 87 PHE A N 1
ATOM 647 C CA . PHE A 1 87 ? -11.203 -5.539 -7.957 1 90.62 87 PHE A CA 1
ATOM 648 C C . PHE A 1 87 ? -12.594 -5.719 -8.555 1 90.62 87 PHE A C 1
ATOM 650 O O . PHE A 1 87 ? -13.578 -5.828 -7.824 1 90.62 87 PHE A O 1
ATOM 657 N N . GLU A 1 88 ? -12.633 -5.746 -9.82 1 90.75 88 GLU A N 1
ATOM 658 C CA . GLU A 1 88 ? -13.883 -6.141 -10.477 1 90.75 88 GLU A CA 1
ATOM 659 C C . GLU A 1 88 ? -14.164 -7.629 -10.273 1 90.75 88 GLU A C 1
ATOM 661 O O . GLU A 1 88 ? -13.25 -8.406 -10.008 1 90.75 88 GLU A O 1
ATOM 666 N N . PRO A 1 89 ? -15.438 -8.055 -10.438 1 91.38 89 PRO A N 1
ATOM 667 C CA . PRO A 1 89 ? -15.828 -9.438 -10.164 1 91.38 89 PRO A CA 1
ATOM 668 C C . PRO A 1 89 ? -15.016 -10.445 -10.977 1 91.38 89 PRO A C 1
ATOM 670 O O . PRO A 1 89 ? -14.609 -11.484 -10.445 1 91.38 89 PRO A O 1
ATOM 673 N N . THR A 1 90 ? -14.734 -10.148 -12.25 1 94.69 90 THR A N 1
ATOM 674 C CA . THR A 1 90 ? -13.992 -11.086 -13.086 1 94.69 90 THR A CA 1
ATOM 675 C C . THR A 1 90 ? -12.547 -11.203 -12.609 1 94.69 90 THR A C 1
ATOM 677 O O . THR A 1 90 ? -11.961 -12.289 -12.648 1 94.69 90 THR A O 1
ATOM 680 N N . SER A 1 91 ? -11.977 -10.094 -12.172 1 94.56 91 SER A N 1
ATOM 681 C CA . SER A 1 91 ? -10.625 -10.117 -11.617 1 94.56 91 SER A CA 1
ATOM 682 C C . SER A 1 91 ? -10.578 -10.875 -10.297 1 94.56 91 SER A C 1
ATOM 684 O O . SER A 1 91 ? -9.625 -11.617 -10.039 1 94.56 91 SER A O 1
ATOM 686 N N . PHE A 1 92 ? -11.594 -10.672 -9.602 1 90.44 92 PHE A N 1
ATOM 687 C CA . PHE A 1 92 ? -11.688 -11.383 -8.328 1 90.44 92 PHE A CA 1
ATOM 688 C C . PHE A 1 92 ? -11.773 -12.891 -8.555 1 90.44 92 PHE A C 1
ATOM 690 O O . PHE A 1 92 ? -11.078 -13.656 -7.883 1 90.44 92 PHE A O 1
ATOM 697 N N . ALA A 1 93 ? -12.594 -13.258 -9.484 1 92.25 93 ALA A N 1
ATOM 698 C CA . ALA A 1 93 ? -12.734 -14.672 -9.812 1 92.25 93 ALA A CA 1
ATOM 699 C C . ALA A 1 93 ? -11.406 -15.258 -10.297 1 92.25 93 ALA A C 1
ATOM 701 O O . ALA A 1 93 ? -11.039 -16.375 -9.93 1 92.25 93 ALA A O 1
ATOM 702 N N . ALA A 1 94 ? -10.719 -14.516 -11.094 1 95 94 ALA A N 1
ATOM 703 C CA . ALA A 1 94 ? -9.43 -14.961 -11.602 1 95 94 ALA A CA 1
ATOM 704 C C . ALA A 1 94 ? -8.406 -15.109 -10.477 1 95 94 ALA A C 1
ATOM 706 O O . ALA A 1 94 ? -7.598 -16.031 -10.477 1 95 94 ALA A O 1
ATOM 707 N N . LEU A 1 95 ? -8.43 -14.18 -9.539 1 93.5 95 LEU A N 1
ATOM 708 C CA . LEU A 1 95 ? -7.555 -14.25 -8.375 1 93.5 95 LEU A CA 1
ATOM 709 C C . LEU A 1 95 ? -7.832 -15.508 -7.559 1 93.5 95 LEU A C 1
ATOM 711 O O . LEU A 1 95 ? -6.898 -16.203 -7.152 1 93.5 95 LEU A O 1
ATOM 715 N N . GLU A 1 96 ? -9.109 -15.742 -7.332 1 87.94 96 GLU A N 1
ATOM 716 C CA . GLU A 1 96 ? -9.508 -16.938 -6.594 1 87.94 96 GLU A CA 1
ATOM 717 C C . GLU A 1 96 ? -9.031 -18.203 -7.297 1 87.94 96 GLU A C 1
ATOM 719 O O . GLU A 1 96 ? -8.523 -19.125 -6.652 1 87.94 96 GLU A O 1
ATOM 724 N N . ASP A 1 97 ? -9.211 -18.219 -8.594 1 91.69 97 ASP A N 1
ATOM 725 C CA . ASP A 1 97 ? -8.773 -19.359 -9.375 1 91.69 97 ASP A CA 1
ATOM 726 C C . ASP A 1 97 ? -7.262 -19.578 -9.25 1 91.69 97 ASP A C 1
ATOM 728 O O . ASP A 1 97 ? -6.801 -20.703 -9.07 1 91.69 97 ASP A O 1
ATOM 732 N N . PHE A 1 98 ? -6.555 -18.516 -9.297 1 93.19 98 PHE A N 1
ATOM 733 C CA . PHE A 1 98 ? -5.105 -18.609 -9.156 1 93.19 98 PHE A CA 1
ATOM 734 C C . PHE A 1 98 ? -4.727 -19.125 -7.773 1 93.19 98 PHE A C 1
ATOM 736 O O . PHE A 1 98 ? -3.924 -20.047 -7.648 1 93.19 98 PHE A O 1
ATOM 743 N N . ALA A 1 99 ? -5.32 -18.547 -6.781 1 88 99 ALA A N 1
ATOM 744 C CA . ALA A 1 99 ? -5.02 -18.922 -5.402 1 88 99 ALA A CA 1
ATOM 745 C C . ALA A 1 99 ? -5.359 -20.375 -5.137 1 88 99 ALA A C 1
ATOM 747 O O . ALA A 1 99 ? -4.773 -21.016 -4.25 1 88 99 ALA A O 1
ATOM 748 N N . SER A 1 100 ? -6.273 -20.875 -5.898 1 85.12 100 SER A N 1
ATOM 749 C CA . SER A 1 100 ? -6.727 -22.25 -5.691 1 85.12 100 SER A CA 1
ATOM 750 C C . SER A 1 100 ? -5.863 -23.25 -6.461 1 85.12 100 SER A C 1
ATOM 752 O O . SER A 1 100 ? -5.898 -24.453 -6.188 1 85.12 100 SER A O 1
ATOM 754 N N . SER A 1 101 ? -5.078 -22.734 -7.387 1 88.56 101 SER A N 1
ATOM 755 C CA . SER A 1 101 ? -4.418 -23.672 -8.289 1 88.56 101 SER A CA 1
ATOM 756 C C . SER A 1 101 ? -2.902 -23.562 -8.195 1 88.56 101 SER A C 1
ATOM 758 O O . SER A 1 101 ? -2.178 -24.453 -8.633 1 88.56 101 SER A O 1
ATOM 760 N N . ALA A 1 102 ? -2.434 -22.469 -7.668 1 86.62 102 ALA A N 1
ATOM 761 C CA . ALA A 1 102 ? -0.988 -22.281 -7.59 1 86.62 102 ALA A CA 1
ATOM 762 C C . ALA A 1 102 ? -0.364 -23.234 -6.574 1 86.62 102 ALA A C 1
ATOM 764 O O . ALA A 1 102 ? -0.614 -23.125 -5.371 1 86.62 102 ALA A O 1
ATOM 765 N N . ALA A 1 103 ? 0.514 -24.094 -6.984 1 80.94 103 ALA A N 1
ATOM 766 C CA . ALA A 1 103 ? 1.017 -25.219 -6.211 1 80.94 103 ALA A CA 1
ATOM 767 C C . ALA A 1 103 ? 1.971 -24.75 -5.113 1 80.94 103 ALA A C 1
ATOM 769 O O . ALA A 1 103 ? 2.066 -25.375 -4.055 1 80.94 103 ALA A O 1
ATOM 770 N N . GLY A 1 104 ? 2.631 -23.703 -5.32 1 83.88 104 GLY A N 1
ATOM 771 C CA . GLY A 1 104 ? 3.654 -23.281 -4.383 1 83.88 104 GLY A CA 1
ATOM 772 C C . GLY A 1 104 ? 3.119 -22.359 -3.293 1 83.88 104 GLY A C 1
ATOM 773 O O . GLY A 1 104 ? 3.838 -22.031 -2.352 1 83.88 104 GLY A O 1
ATOM 774 N N . LEU A 1 105 ? 1.84 -22.031 -3.344 1 84.56 105 LEU A N 1
ATOM 775 C CA . LEU A 1 105 ? 1.282 -20.984 -2.498 1 84.56 105 LEU A CA 1
ATOM 776 C C . LEU A 1 105 ? 1.131 -21.469 -1.059 1 84.56 105 LEU A C 1
ATOM 778 O O . LEU A 1 105 ? 0.623 -22.562 -0.819 1 84.56 105 LEU A O 1
ATOM 782 N N . VAL A 1 106 ? 1.583 -20.688 -0.148 1 80.12 106 VAL A N 1
ATOM 783 C CA . VAL A 1 106 ? 1.53 -21 1.276 1 80.12 106 VAL A CA 1
ATOM 784 C C . VAL A 1 106 ? 0.727 -19.922 2.012 1 80.12 106 VAL A C 1
ATOM 786 O O . VAL A 1 106 ? -0.013 -20.234 2.951 1 80.12 106 VAL A O 1
ATOM 789 N N . HIS A 1 107 ? 0.84 -18.672 1.543 1 81.38 107 HIS A N 1
ATOM 790 C CA . HIS A 1 107 ? 0.138 -17.562 2.176 1 81.38 107 HIS A CA 1
ATOM 791 C C . HIS A 1 107 ? -0.653 -16.766 1.152 1 81.38 107 HIS A C 1
ATOM 793 O O . HIS A 1 107 ? -0.138 -16.438 0.081 1 81.38 107 HIS A O 1
ATOM 799 N N . VAL A 1 108 ? -1.907 -16.5 1.547 1 83.88 108 VAL A N 1
ATOM 800 C CA . VAL A 1 108 ? -2.756 -15.602 0.77 1 83.88 108 VAL A CA 1
ATOM 801 C C . VAL A 1 108 ? -3.17 -14.406 1.629 1 83.88 108 VAL A C 1
ATOM 803 O O . VAL A 1 108 ? -3.799 -14.578 2.676 1 83.88 108 VAL A O 1
ATOM 806 N N . VAL A 1 109 ? -2.766 -13.234 1.206 1 82.12 109 VAL A N 1
ATOM 807 C CA . VAL A 1 109 ? -3.102 -12 1.909 1 82.12 109 VAL A CA 1
ATOM 808 C C . VAL A 1 109 ? -3.949 -11.109 1.007 1 82.12 109 VAL A C 1
ATOM 810 O O . VAL A 1 109 ? -3.479 -10.641 -0.034 1 82.12 109 VAL A O 1
ATOM 813 N N . VAL A 1 110 ? -5.191 -10.914 1.4 1 82.31 110 VAL A N 1
ATOM 814 C CA . VAL A 1 110 ? -6.105 -10.094 0.616 1 82.31 110 VAL A CA 1
ATOM 815 C C . VAL A 1 110 ? -6.82 -9.094 1.528 1 82.31 110 VAL A C 1
ATOM 817 O O . VAL A 1 110 ? -6.887 -9.297 2.742 1 82.31 110 VAL A O 1
ATOM 820 N N . MET A 1 111 ? -7.25 -8.047 0.97 1 77.38 111 MET A N 1
ATOM 821 C CA . MET A 1 111 ? -7.863 -6.996 1.777 1 77.38 111 MET A CA 1
ATOM 822 C C . MET A 1 111 ? -9.383 -7.129 1.78 1 77.38 111 MET A C 1
ATOM 824 O O . MET A 1 111 ? -10.062 -6.523 2.607 1 77.38 111 MET A O 1
ATOM 828 N N . ALA A 1 112 ? -9.961 -7.871 0.872 1 76.75 112 ALA A N 1
ATOM 829 C CA . ALA A 1 112 ? -11.375 -8.219 0.889 1 76.75 112 ALA A CA 1
ATOM 830 C C . ALA A 1 112 ? -11.57 -9.734 0.995 1 76.75 112 ALA A C 1
ATOM 832 O O . ALA A 1 112 ? -10.812 -10.5 0.404 1 76.75 112 ALA A O 1
ATOM 833 N N . THR A 1 113 ? -12.57 -10.078 1.741 1 74.38 113 THR A N 1
ATOM 834 C CA . THR A 1 113 ? -12.82 -11.492 2.016 1 74.38 113 THR A CA 1
ATOM 835 C C . THR A 1 113 ? -13.125 -12.242 0.727 1 74.38 113 THR A C 1
ATOM 837 O O . THR A 1 113 ? -13.883 -11.758 -0.117 1 74.38 113 THR A O 1
ATOM 840 N N . ILE A 1 114 ? -12.523 -13.344 0.614 1 74.69 114 ILE A N 1
ATOM 841 C CA . ILE A 1 114 ? -12.75 -14.164 -0.567 1 74.69 114 ILE A CA 1
ATOM 842 C C . ILE A 1 114 ? -14.055 -14.945 -0.409 1 74.69 114 ILE A C 1
ATOM 844 O O . ILE A 1 114 ? -14.883 -14.977 -1.322 1 74.69 114 ILE A O 1
ATOM 848 N N . CYS A 1 115 ? -14.227 -15.531 0.833 1 74.31 115 CYS A N 1
ATOM 849 C CA . CYS A 1 115 ? -15.453 -16.281 1.082 1 74.31 115 CYS A CA 1
ATOM 850 C C . CYS A 1 115 ? -16.109 -15.852 2.391 1 74.31 115 CYS A C 1
ATOM 852 O O . CYS A 1 115 ? -15.797 -16.391 3.451 1 74.31 115 CYS A O 1
ATOM 854 N N . GLY A 1 116 ? -16.906 -14.812 2.408 1 65.75 116 GLY A N 1
ATOM 855 C CA . GLY A 1 116 ? -17.562 -14.281 3.59 1 65.75 116 GLY A CA 1
ATOM 856 C C . GLY A 1 116 ? -18.5 -15.273 4.25 1 65.75 116 GLY A C 1
ATOM 857 O O . GLY A 1 116 ? -18.734 -15.211 5.461 1 65.75 116 GLY A O 1
ATOM 858 N N . GLY A 1 117 ? -19 -16.281 3.613 1 63.84 117 GLY A N 1
ATOM 859 C CA . GLY A 1 117 ? -19.953 -17.234 4.148 1 63.84 117 GLY A CA 1
ATOM 860 C C . GLY A 1 117 ? -19.453 -18.656 4.133 1 63.84 117 GLY A C 1
ATOM 861 O O . GLY A 1 117 ? -20.234 -19.594 3.902 1 63.84 117 GLY A O 1
ATOM 862 N N . HIS A 1 118 ? -18.25 -18.625 4.57 1 70.69 118 HIS A N 1
ATOM 863 C CA . HIS A 1 118 ? -17.688 -19.969 4.488 1 70.69 118 HIS A CA 1
ATOM 864 C C . HIS A 1 118 ? -18.422 -20.922 5.426 1 70.69 118 HIS A C 1
ATOM 866 O O . HIS A 1 118 ? -18.688 -20.594 6.582 1 70.69 118 HIS A O 1
ATOM 872 N N . ARG A 1 119 ? -18.938 -21.984 4.805 1 66.62 119 ARG A N 1
ATOM 873 C CA . ARG A 1 119 ? -19.562 -23.094 5.527 1 66.62 119 ARG A CA 1
ATOM 874 C C . ARG A 1 119 ? -18.859 -24.422 5.207 1 66.62 119 ARG A C 1
ATOM 876 O O . ARG A 1 119 ? -18.156 -24.516 4.207 1 66.62 119 ARG A O 1
ATOM 883 N N . PRO A 1 120 ? -18.875 -25.266 6.102 1 67.44 120 PRO A N 1
ATOM 884 C CA . PRO A 1 120 ? -18.234 -26.562 5.867 1 67.44 120 PRO A CA 1
ATOM 885 C C . PRO A 1 120 ? -18.562 -27.156 4.5 1 67.44 120 PRO A C 1
ATOM 887 O O . PRO A 1 120 ? -17.719 -27.797 3.873 1 67.44 120 PRO A O 1
ATOM 890 N N . THR A 1 121 ? -19.656 -26.891 3.986 1 72.44 121 THR A N 1
ATOM 891 C CA . THR A 1 121 ? -20.078 -27.438 2.705 1 72.44 121 THR A CA 1
ATOM 892 C C . THR A 1 121 ? -19.859 -26.438 1.581 1 72.44 121 THR A C 1
ATOM 894 O O . THR A 1 121 ? -20.453 -26.547 0.51 1 72.44 121 THR A O 1
ATOM 897 N N . CYS A 1 122 ? -19.109 -25.562 1.814 1 74.94 122 CYS A N 1
ATOM 898 C CA . CYS A 1 122 ? -18.891 -24.516 0.826 1 74.94 122 CYS A CA 1
ATOM 899 C C . CYS A 1 122 ? -18.328 -25.094 -0.47 1 74.94 122 CYS A C 1
ATOM 901 O O . CYS A 1 122 ? -17.328 -25.812 -0.457 1 74.94 122 CYS A O 1
ATOM 903 N N . PRO A 1 123 ? -19.016 -24.875 -1.609 1 76.5 123 PRO A N 1
ATOM 904 C CA . PRO A 1 123 ? -18.594 -25.469 -2.883 1 76.5 123 PRO A CA 1
ATOM 905 C C . PRO A 1 123 ? -17.484 -24.688 -3.564 1 76.5 123 PRO A C 1
ATOM 907 O O . PRO A 1 123 ? -16.969 -25.109 -4.605 1 76.5 123 PRO A O 1
ATOM 910 N N . ARG A 1 124 ? -17.094 -23.672 -2.996 1 75.56 124 ARG A N 1
ATOM 911 C CA . ARG A 1 124 ? -16.062 -22.875 -3.643 1 75.56 124 ARG A CA 1
ATOM 912 C C . ARG A 1 124 ? -14.719 -23.594 -3.637 1 75.56 124 ARG A C 1
ATOM 914 O O . ARG A 1 124 ? -14.312 -24.156 -2.615 1 75.56 124 ARG A O 1
ATOM 921 N N . ASN A 1 125 ? -14.125 -23.562 -4.855 1 75.94 125 ASN A N 1
ATOM 922 C CA . ASN A 1 125 ? -12.844 -24.234 -4.996 1 75.94 125 ASN A CA 1
ATOM 923 C C . ASN A 1 125 ? -11.812 -23.703 -4.016 1 75.94 125 ASN A C 1
ATOM 925 O O . ASN A 1 125 ? -11.055 -24.453 -3.414 1 75.94 125 ASN A O 1
ATOM 929 N N . PHE A 1 126 ? -11.812 -22.438 -3.826 1 79.12 126 PHE A N 1
ATOM 930 C CA . PHE A 1 126 ? -10.867 -21.812 -2.912 1 79.12 126 PHE A CA 1
ATOM 931 C C . PHE A 1 126 ? -11 -22.391 -1.511 1 79.12 126 PHE A C 1
ATOM 933 O O . PHE A 1 126 ? -10 -22.734 -0.873 1 79.12 126 PHE A O 1
ATOM 940 N N . CYS A 1 127 ? -12.203 -22.578 -1.099 1 75.56 127 CYS A N 1
ATOM 941 C CA . CYS A 1 127 ? -12.461 -23.047 0.258 1 75.56 127 CYS A CA 1
ATOM 942 C C . CYS A 1 127 ? -12.109 -24.516 0.4 1 75.56 127 CYS A C 1
ATOM 944 O O . CYS A 1 127 ? -11.867 -25 1.508 1 75.56 127 CYS A O 1
ATOM 946 N N . SER A 1 128 ? -12.203 -25.203 -0.65 1 73.88 128 SER A N 1
ATOM 947 C CA . SER A 1 128 ? -11.836 -26.609 -0.603 1 73.88 128 SER A CA 1
ATOM 948 C C . SER A 1 128 ? -10.328 -26.781 -0.478 1 73.88 128 SER A C 1
ATOM 950 O O . SER A 1 128 ? -9.852 -27.797 0.061 1 73.88 128 SER A O 1
ATOM 952 N N . VAL A 1 129 ? -9.688 -25.859 -0.988 1 72.94 129 VAL A N 1
ATOM 953 C CA . VAL A 1 129 ? -8.234 -25.953 -1.031 1 72.94 129 VAL A CA 1
ATOM 954 C C . VAL A 1 129 ? -7.633 -25.281 0.201 1 72.94 129 VAL A C 1
ATOM 956 O O . VAL A 1 129 ? -6.672 -25.781 0.786 1 72.94 129 VAL A O 1
ATOM 959 N N . TRP A 1 130 ? -8.25 -24.172 0.572 1 69 130 TRP A N 1
ATOM 960 C CA . TRP A 1 130 ? -7.668 -23.391 1.654 1 69 130 TRP A CA 1
ATOM 961 C C . TRP A 1 130 ? -8.461 -23.578 2.945 1 69 130 TRP A C 1
ATOM 963 O O . TRP A 1 130 ? -9.695 -23.562 2.934 1 69 130 TRP A O 1
ATOM 973 N N . THR A 1 131 ? -7.727 -24.094 3.91 1 58.88 131 THR A N 1
ATOM 974 C CA . THR A 1 131 ? -8.32 -24.047 5.242 1 58.88 131 THR A CA 1
ATOM 975 C C . THR A 1 131 ? -7.977 -22.734 5.938 1 58.88 131 THR A C 1
ATOM 977 O O . THR A 1 131 ? -6.805 -22.359 6.031 1 58.88 131 THR A O 1
ATOM 980 N N . LEU A 1 132 ? -8.953 -21.953 6.023 1 56.62 132 LEU A N 1
ATOM 981 C CA . LEU A 1 132 ? -8.727 -20.672 6.695 1 56.62 132 LEU A CA 1
ATOM 982 C C . LEU A 1 132 ? -8.031 -20.875 8.039 1 56.62 132 LEU A C 1
ATOM 984 O O . LEU A 1 132 ? -8.562 -21.578 8.914 1 56.62 132 LEU A O 1
ATOM 988 N N . ARG A 1 133 ? -6.75 -20.75 8.07 1 54.12 133 ARG A N 1
ATOM 989 C CA . ARG A 1 133 ? -6.066 -20.969 9.336 1 54.12 133 ARG A CA 1
ATOM 990 C C . ARG A 1 133 ? -6.207 -19.766 10.258 1 54.12 133 ARG A C 1
ATOM 992 O O . ARG A 1 133 ? -6.484 -19.922 11.445 1 54.12 133 ARG A O 1
ATOM 999 N N . SER A 1 134 ? -5.891 -18.641 9.734 1 49.38 134 SER A N 1
ATOM 1000 C CA . SER A 1 134 ? -5.992 -17.453 10.578 1 49.38 134 SER A CA 1
ATOM 1001 C C . SER A 1 134 ? -6.371 -16.219 9.766 1 49.38 134 SER A C 1
ATOM 1003 O O . SER A 1 134 ? -6.008 -16.109 8.594 1 49.38 134 SER A O 1
ATOM 1005 N N . VAL A 1 135 ? -7.461 -15.703 10.211 1 51 135 VAL A N 1
ATOM 1006 C CA . VAL A 1 135 ? -7.816 -14.375 9.727 1 51 135 VAL A CA 1
ATOM 1007 C C . VAL A 1 135 ? -7.293 -13.312 10.695 1 51 135 VAL A C 1
ATOM 1009 O O . VAL A 1 135 ? -7.527 -13.398 11.906 1 51 135 VAL A O 1
ATOM 1012 N N . SER A 1 136 ? -6.199 -12.695 10.219 1 49.72 136 SER A N 1
ATOM 1013 C CA . SER A 1 136 ? -5.777 -11.562 11.047 1 49.72 136 SER A CA 1
ATOM 1014 C C . SER A 1 136 ? -6.418 -10.266 10.562 1 49.72 136 SER A C 1
ATOM 1016 O O . SER A 1 136 ? -6.398 -9.961 9.367 1 49.72 136 SER A O 1
ATOM 1018 N N . THR A 1 137 ? -7.301 -9.867 11.438 1 48.03 137 THR A N 1
ATOM 1019 C CA . THR A 1 137 ? -7.922 -8.57 11.172 1 48.03 137 THR A CA 1
ATOM 1020 C C . THR A 1 137 ? -7.125 -7.445 11.82 1 48.03 137 THR A C 1
ATOM 1022 O O . THR A 1 137 ? -6.672 -7.578 12.961 1 48.03 137 THR A O 1
ATOM 1025 N N . PHE A 1 138 ? -6.484 -6.812 10.977 1 44.19 138 PHE A N 1
ATOM 1026 C CA . PHE A 1 138 ? -5.785 -5.664 11.547 1 44.19 138 PHE A CA 1
ATOM 1027 C C . PHE A 1 138 ? -6.711 -4.461 11.641 1 44.19 138 PHE A C 1
ATOM 1029 O O . PHE A 1 138 ? -7.586 -4.27 10.789 1 44.19 138 PHE A O 1
ATOM 1036 N N . THR A 1 139 ? -6.953 -4.102 12.906 1 44.94 139 THR A N 1
ATOM 1037 C CA . THR A 1 139 ? -7.75 -2.898 13.125 1 44.94 139 THR A CA 1
ATOM 1038 C C . THR A 1 139 ? -6.895 -1.646 12.945 1 44.94 139 THR A C 1
ATOM 1040 O O . THR A 1 139 ? -5.797 -1.549 13.5 1 44.94 139 THR A O 1
ATOM 1043 N N . CYS A 1 140 ? -7.055 -1.152 11.828 1 45.25 140 CYS A N 1
ATOM 1044 C CA . CYS A 1 140 ? -6.484 0.185 11.727 1 45.25 140 CYS A CA 1
ATOM 1045 C C . CYS A 1 140 ? -7.434 1.23 12.297 1 45.25 140 CYS A C 1
ATOM 1047 O O . CYS A 1 140 ? -8.609 1.27 11.945 1 45.25 140 CYS A O 1
ATOM 1049 N N . LEU A 1 141 ? -6.871 2.084 13.062 1 48.5 141 LEU A N 1
ATOM 1050 C CA . LEU A 1 141 ? -7.641 3.174 13.648 1 48.5 141 LEU A CA 1
ATOM 1051 C C . LEU A 1 141 ? -8.906 2.646 14.32 1 48.5 141 LEU A C 1
ATOM 1053 O O . LEU A 1 141 ? -9.977 3.248 14.203 1 48.5 141 LEU A O 1
ATOM 1057 N N . GLY A 1 142 ? -8.828 1.342 14.844 1 44.75 142 GLY A N 1
ATOM 1058 C CA . GLY A 1 142 ? -9.953 0.789 15.578 1 44.75 142 GLY A CA 1
ATOM 1059 C C . GLY A 1 142 ? -10.852 -0.085 14.727 1 44.75 142 GLY A C 1
ATOM 1060 O O . GLY A 1 142 ? -11.797 -0.695 15.234 1 44.75 142 GLY A O 1
ATOM 1061 N N . LEU A 1 143 ? -10.633 0.04 13.438 1 43.94 143 LEU A N 1
ATOM 1062 C CA . LEU A 1 143 ? -11.516 -0.795 12.633 1 43.94 143 LEU A CA 1
ATOM 1063 C C . LEU A 1 143 ? -10.734 -1.935 11.984 1 43.94 143 LEU A C 1
ATOM 1065 O O . LEU A 1 143 ? -9.57 -1.769 11.617 1 43.94 143 LEU A O 1
ATOM 1069 N N . PRO A 1 144 ? -11.336 -3.119 12.102 1 42.03 144 PRO A N 1
ATOM 1070 C CA . PRO A 1 144 ? -10.734 -4.273 11.43 1 42.03 144 PRO A CA 1
ATOM 1071 C C . PRO A 1 144 ? -10.57 -4.07 9.93 1 42.03 144 PRO A C 1
ATOM 1073 O O . PRO A 1 144 ? -11.484 -3.576 9.266 1 42.03 144 PRO A O 1
ATOM 1076 N N . SER A 1 145 ? -9.438 -3.77 9.344 1 43.19 145 SER A N 1
ATOM 1077 C CA . SER A 1 145 ? -9.344 -3.402 7.93 1 43.19 145 SER A CA 1
ATOM 1078 C C . SER A 1 145 ? -8.719 -4.523 7.105 1 43.19 145 SER A C 1
ATOM 1080 O O . SER A 1 145 ? -8.961 -4.625 5.902 1 43.19 145 SER A O 1
ATOM 1082 N N . PHE A 1 146 ? -7.703 -5.258 7.695 1 42.34 146 PHE A N 1
ATOM 1083 C CA . PHE A 1 146 ? -6.961 -6.145 6.805 1 42.34 146 PHE A CA 1
ATOM 1084 C C . PHE A 1 146 ? -7.141 -7.602 7.215 1 42.34 146 PHE A C 1
ATOM 1086 O O . PHE A 1 146 ? -7.312 -7.898 8.398 1 42.34 146 PHE A O 1
ATOM 1093 N N . ILE A 1 147 ? -7.559 -8.508 6.191 1 38.16 147 ILE A N 1
ATOM 1094 C CA . ILE A 1 147 ? -7.727 -9.93 6.461 1 38.16 147 ILE A CA 1
ATOM 1095 C C . ILE A 1 147 ? -6.562 -10.711 5.855 1 38.16 147 ILE A C 1
ATOM 1097 O O . ILE A 1 147 ? -6.188 -10.484 4.699 1 38.16 147 ILE A O 1
ATOM 1101 N N . THR A 1 148 ? -5.723 -11.156 6.625 1 41.19 148 THR A N 1
ATOM 1102 C CA . THR A 1 148 ? -4.688 -12.07 6.164 1 41.19 148 THR A CA 1
ATOM 1103 C C . THR A 1 148 ? -5.125 -13.523 6.352 1 41.19 148 THR A C 1
ATOM 1105 O O . THR A 1 148 ? -5.68 -13.875 7.391 1 41.19 148 THR A O 1
ATOM 1108 N N . HIS A 1 149 ? -5.312 -14.305 5.246 1 42.56 149 HIS A N 1
ATOM 1109 C CA . HIS A 1 149 ? -5.578 -15.734 5.34 1 42.56 149 HIS A CA 1
ATOM 1110 C C . HIS A 1 149 ? -4.285 -16.531 5.254 1 42.56 149 HIS A C 1
ATOM 1112 O O . HIS A 1 149 ? -3.49 -16.344 4.328 1 42.56 149 HIS A O 1
ATOM 1118 N N . THR A 1 150 ? -3.914 -16.906 6.371 1 41.28 150 THR A N 1
ATOM 1119 C CA . THR A 1 150 ? -2.811 -17.859 6.391 1 41.28 150 THR A CA 1
ATOM 1120 C C . THR A 1 150 ? -3.332 -19.297 6.445 1 41.28 150 THR A C 1
ATOM 1122 O O . THR A 1 150 ? -4.355 -19.562 7.078 1 41.28 150 THR A O 1
ATOM 1125 N N . GLY A 1 151 ? -3.238 -20.078 5.273 1 42.31 151 GLY A N 1
ATOM 1126 C CA . GLY A 1 151 ? -3.627 -21.484 5.328 1 42.31 151 GLY A CA 1
ATOM 1127 C C . GLY A 1 151 ? -2.623 -22.406 4.668 1 42.31 151 GLY A C 1
ATOM 1128 O O . GLY A 1 151 ? -1.718 -21.953 3.967 1 42.31 151 GLY A O 1
ATOM 1129 N N . THR A 1 152 ? -2.285 -23.516 5.438 1 41.44 152 THR A N 1
ATOM 1130 C CA . THR A 1 152 ? -1.582 -24.625 4.777 1 41.44 152 THR A CA 1
ATOM 1131 C C . THR A 1 152 ? -2.504 -25.344 3.801 1 41.44 152 THR A C 1
ATOM 1133 O O . THR A 1 152 ? -3.668 -25.594 4.113 1 41.44 152 THR A O 1
ATOM 1136 N N . PRO A 1 153 ? -2.076 -25.219 2.451 1 40.88 153 PRO A N 1
ATOM 1137 C CA . PRO A 1 153 ? -2.857 -26.109 1.589 1 40.88 153 PRO A CA 1
ATOM 1138 C C . PRO A 1 153 ? -3.102 -27.484 2.219 1 40.88 153 PRO A C 1
ATOM 1140 O O . PRO A 1 153 ? -2.275 -27.953 3 1 40.88 153 PRO A O 1
ATOM 1143 N N . GLY A 1 154 ? -4.348 -27.609 2.58 1 30.91 154 GLY A N 1
ATOM 1144 C CA . GLY A 1 154 ? -4.633 -28.953 3.055 1 30.91 154 GLY A CA 1
ATOM 1145 C C . GLY A 1 154 ? -4.02 -30.031 2.184 1 30.91 154 GLY A C 1
ATOM 1146 O O . GLY A 1 154 ? -4.129 -29.984 0.956 1 30.91 154 GLY A O 1
ATOM 1147 N N . LEU A 1 155 ? -2.883 -30.625 2.594 1 28.47 155 LEU A N 1
ATOM 1148 C CA . LEU A 1 155 ? -2.639 -31.953 2.078 1 28.47 155 LEU A CA 1
ATOM 1149 C C . LEU A 1 155 ? -3.824 -32.875 2.365 1 28.47 155 LEU A C 1
ATOM 1151 O O . LEU A 1 155 ? -4.422 -32.812 3.441 1 28.47 155 LEU A O 1
ATOM 1155 N N . ASP B 1 1 ? -12.273 12.289 12.055 1 88.31 1 ASP B N 1
ATOM 1156 C CA . ASP B 1 1 ? -10.836 12.078 11.883 1 88.31 1 ASP B CA 1
ATOM 1157 C C . ASP B 1 1 ? -10.422 12.305 10.43 1 88.31 1 ASP B C 1
ATOM 1159 O O . ASP B 1 1 ? -11.219 12.109 9.516 1 88.31 1 ASP B O 1
ATOM 1163 N N . THR B 1 2 ? -9.289 12.938 10.367 1 94.75 2 THR B N 1
ATOM 1164 C CA . THR B 1 2 ? -8.664 13.141 9.07 1 94.75 2 THR B CA 1
ATOM 1165 C C . THR B 1 2 ? -7.387 12.32 8.945 1 94.75 2 THR B C 1
ATOM 1167 O O . THR B 1 2 ? -6.527 12.367 9.828 1 94.75 2 THR B O 1
ATOM 1170 N N . PHE B 1 3 ? -7.336 11.523 7.926 1 94.75 3 PHE B N 1
ATOM 1171 C CA . PHE B 1 3 ? -6.18 10.695 7.602 1 94.75 3 PHE B CA 1
ATOM 1172 C C . PHE B 1 3 ? -5.348 11.336 6.496 1 94.75 3 PHE B C 1
ATOM 1174 O O . PHE B 1 3 ? -5.887 11.758 5.473 1 94.75 3 PHE B O 1
ATOM 1181 N N . VAL B 1 4 ? -4.051 11.422 6.723 1 96.88 4 VAL B N 1
ATOM 1182 C CA . VAL B 1 4 ? -3.17 11.977 5.703 1 96.88 4 VAL B CA 1
ATOM 1183 C C . VAL B 1 4 ? -2.096 10.961 5.332 1 96.88 4 VAL B C 1
ATOM 1185 O O . VAL B 1 4 ? -1.462 10.367 6.211 1 96.88 4 VAL B O 1
ATOM 1188 N N . ASP B 1 5 ? -1.905 10.766 4.047 1 96.75 5 ASP B N 1
ATOM 1189 C CA . ASP B 1 5 ? -0.862 9.906 3.488 1 96.75 5 ASP B CA 1
ATOM 1190 C C . ASP B 1 5 ? 0.169 10.734 2.721 1 96.75 5 ASP B C 1
ATOM 1192 O O . ASP B 1 5 ? -0.129 11.266 1.651 1 96.75 5 ASP B O 1
ATOM 1196 N N . PHE B 1 6 ? 1.386 10.867 3.256 1 96.81 6 PHE B N 1
ATOM 1197 C CA . PHE B 1 6 ? 2.459 11.555 2.551 1 96.81 6 PHE B CA 1
ATOM 1198 C C . PHE B 1 6 ? 3.164 10.617 1.582 1 96.81 6 PHE B C 1
ATOM 1200 O O . PHE B 1 6 ? 3.549 9.508 1.957 1 96.81 6 PHE B O 1
ATOM 1207 N N . GLY B 1 7 ? 3.391 11.102 0.353 1 96.5 7 GLY B N 1
ATOM 1208 C CA . GLY B 1 7 ? 3.855 10.203 -0.691 1 96.5 7 GLY B CA 1
ATOM 1209 C C . GLY B 1 7 ? 2.818 9.172 -1.095 1 96.5 7 GLY B C 1
ATOM 1210 O O . GLY B 1 7 ? 3.107 7.973 -1.134 1 96.5 7 GLY B O 1
ATOM 1211 N N . SER B 1 8 ? 1.647 9.648 -1.459 1 96.94 8 SER B N 1
ATOM 1212 C CA . SER B 1 8 ? 0.496 8.758 -1.579 1 96.94 8 SER B CA 1
ATOM 1213 C C . SER B 1 8 ? 0.537 7.977 -2.887 1 96.94 8 SER B C 1
ATOM 1215 O O . SER B 1 8 ? -0.21 7.012 -3.061 1 96.94 8 SER B O 1
ATOM 1217 N N . GLY B 1 9 ? 1.385 8.328 -3.867 1 96.38 9 GLY B N 1
ATOM 1218 C CA . GLY B 1 9 ? 1.438 7.625 -5.137 1 96.38 9 GLY B CA 1
ATOM 1219 C C . GLY B 1 9 ? 0.141 7.711 -5.922 1 96.38 9 GLY B C 1
ATOM 1220 O O . GLY B 1 9 ? -0.366 8.805 -6.176 1 96.38 9 GLY B O 1
ATOM 1221 N N . ILE B 1 10 ? -0.374 6.539 -6.172 1 97.06 10 ILE B N 1
ATOM 1222 C CA . ILE B 1 10 ? -1.601 6.543 -6.961 1 97.06 10 ILE B CA 1
ATOM 1223 C C . ILE B 1 10 ? -2.811 6.445 -6.035 1 97.06 10 ILE B C 1
ATOM 1225 O O . ILE B 1 10 ? -3.924 6.168 -6.484 1 97.06 10 ILE B O 1
ATOM 1229 N N . GLY B 1 11 ? -2.635 6.594 -4.781 1 96.06 11 GLY B N 1
ATOM 1230 C CA . GLY B 1 11 ? -3.723 6.816 -3.84 1 96.06 11 GLY B CA 1
ATOM 1231 C C . GLY B 1 11 ? -4.332 5.531 -3.316 1 96.06 11 GLY B C 1
ATOM 1232 O O . GLY B 1 11 ? -5.457 5.531 -2.814 1 96.06 11 GLY B O 1
ATOM 1233 N N . ASN B 1 12 ? -3.607 4.352 -3.381 1 92.56 12 ASN B N 1
ATOM 1234 C CA . ASN B 1 12 ? -4.168 3.076 -2.949 1 92.56 12 ASN B CA 1
ATOM 1235 C C . ASN B 1 12 ? -4.441 3.064 -1.449 1 92.56 12 ASN B C 1
ATOM 1237 O O . ASN B 1 12 ? -5.512 2.637 -1.013 1 92.56 12 ASN B O 1
ATOM 1241 N N . VAL B 1 13 ? -3.521 3.547 -0.693 1 90.44 13 VAL B N 1
ATOM 1242 C CA . VAL B 1 13 ? -3.67 3.52 0.758 1 90.44 13 VAL B CA 1
ATOM 1243 C C . VAL B 1 13 ? -4.797 4.461 1.181 1 90.44 13 VAL B C 1
ATOM 1245 O O . VAL B 1 13 ? -5.645 4.094 1.997 1 90.44 13 VAL B O 1
ATOM 1248 N N . VAL B 1 14 ? -4.871 5.656 0.57 1 94.62 14 VAL B N 1
ATOM 1249 C CA . VAL B 1 14 ? -5.898 6.633 0.909 1 94.62 14 VAL B CA 1
ATOM 1250 C C . VAL B 1 14 ? -7.277 6.074 0.567 1 94.62 14 VAL B C 1
ATOM 1252 O O . VAL B 1 14 ? -8.227 6.227 1.341 1 94.62 14 VAL B O 1
ATOM 1255 N N . ALA B 1 15 ? -7.375 5.445 -0.61 1 93.88 15 ALA B N 1
ATOM 1256 C CA . ALA B 1 15 ? -8.633 4.828 -1.019 1 93.88 15 ALA B CA 1
ATOM 1257 C C . ALA B 1 15 ? -9.031 3.707 -0.063 1 93.88 15 ALA B C 1
ATOM 1259 O O . ALA B 1 15 ? -10.195 3.596 0.324 1 93.88 15 ALA B O 1
ATOM 1260 N N . GLN B 1 16 ? -8.047 2.936 0.3 1 88.81 16 GLN B N 1
ATOM 1261 C CA . GLN B 1 16 ? -8.312 1.827 1.211 1 88.81 16 GLN B CA 1
ATOM 1262 C C . GLN B 1 16 ? -8.844 2.33 2.551 1 88.81 16 GLN B C 1
ATOM 1264 O O . GLN B 1 16 ? -9.844 1.813 3.061 1 88.81 16 GLN B O 1
ATOM 1269 N N . VAL B 1 17 ? -8.219 3.277 3.092 1 88.25 17 VAL B N 1
ATOM 1270 C CA . VAL B 1 17 ? -8.648 3.814 4.379 1 88.25 17 VAL B CA 1
ATOM 1271 C C . VAL B 1 17 ? -10.055 4.391 4.254 1 88.25 17 VAL B C 1
ATOM 1273 O O . VAL B 1 17 ? -10.906 4.16 5.117 1 88.25 17 VAL B O 1
ATOM 1276 N N . ALA B 1 18 ? -10.32 5.105 3.189 1 91.62 18 ALA B N 1
ATOM 1277 C CA . ALA B 1 18 ? -11.641 5.691 2.965 1 91.62 18 ALA B CA 1
ATOM 1278 C C . ALA B 1 18 ? -12.711 4.609 2.914 1 91.62 18 ALA B C 1
ATOM 1280 O O . ALA B 1 18 ? -13.828 4.809 3.402 1 91.62 18 ALA B O 1
ATOM 1281 N N . LEU B 1 19 ? -12.383 3.5 2.381 1 87.25 19 LEU B N 1
ATOM 1282 C CA . LEU B 1 19 ? -13.367 2.451 2.139 1 87.25 19 LEU B CA 1
ATOM 1283 C C . LEU B 1 19 ? -13.516 1.552 3.361 1 87.25 19 LEU B C 1
ATOM 1285 O O . LEU B 1 19 ? -14.586 0.977 3.588 1 87.25 19 LEU B O 1
ATOM 1289 N N . GLU B 1 20 ? -12.461 1.498 4.203 1 82.94 20 GLU B N 1
ATOM 1290 C CA . GLU B 1 20 ? -12.461 0.464 5.234 1 82.94 20 GLU B CA 1
ATOM 1291 C C . GLU B 1 20 ? -12.609 1.071 6.625 1 82.94 20 GLU B C 1
ATOM 1293 O O . GLU B 1 20 ? -12.617 0.35 7.625 1 82.94 20 GLU B O 1
ATOM 1298 N N . THR B 1 21 ? -12.625 2.344 6.676 1 83.06 21 THR B N 1
ATOM 1299 C CA . THR B 1 21 ? -12.742 2.99 7.98 1 83.06 21 THR B CA 1
ATOM 1300 C C . THR B 1 21 ? -13.828 4.062 7.953 1 83.06 21 THR B C 1
ATOM 1302 O O . THR B 1 21 ? -14.383 4.363 6.895 1 83.06 21 THR B O 1
ATOM 1305 N N . CYS B 1 22 ? -14.109 4.562 9.086 1 85.75 22 CYS B N 1
ATOM 1306 C CA . CYS B 1 22 ? -15.133 5.594 9.203 1 85.75 22 CYS B CA 1
ATOM 1307 C C . CYS B 1 22 ? -14.508 6.984 9.227 1 85.75 22 CYS B C 1
ATOM 1309 O O . CYS B 1 22 ? -15.156 7.949 9.633 1 85.75 22 CYS B O 1
ATOM 1311 N N . VAL B 1 23 ? -13.305 7.062 8.867 1 88.19 23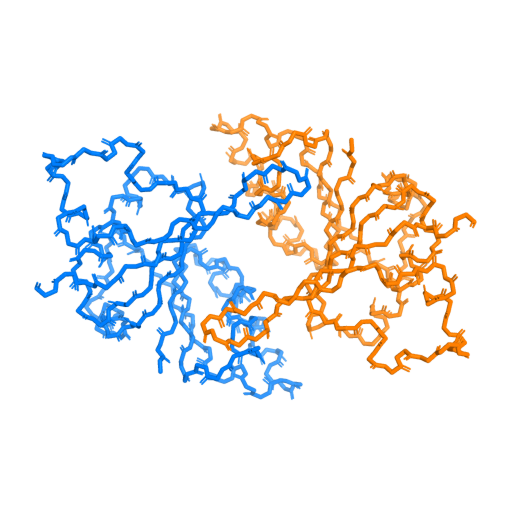 VAL B N 1
ATOM 1312 C CA . VAL B 1 23 ? -12.625 8.352 8.82 1 88.19 23 VAL B CA 1
ATOM 1313 C C . VAL B 1 23 ? -13.414 9.32 7.941 1 88.19 23 VAL B C 1
ATOM 1315 O O . VAL B 1 23 ? -13.945 8.93 6.898 1 88.19 23 VAL B O 1
ATOM 1318 N N . GLY B 1 24 ? -13.477 10.523 8.359 1 92.75 24 GLY B N 1
ATOM 1319 C CA . GLY B 1 24 ? -14.273 11.516 7.648 1 92.75 24 GLY B CA 1
ATOM 1320 C C . GLY B 1 24 ? -13.602 12.016 6.383 1 92.75 24 GLY B C 1
ATOM 1321 O O . GLY B 1 24 ? -14.266 12.203 5.355 1 92.75 24 GLY B O 1
ATOM 1322 N N . ARG B 1 25 ? -12.297 12.266 6.469 1 97.06 25 ARG B N 1
ATOM 1323 C CA . ARG B 1 25 ? -11.531 12.773 5.336 1 97.06 25 ARG B CA 1
ATOM 1324 C C . ARG B 1 25 ? -10.242 11.977 5.145 1 97.06 25 ARG B C 1
ATOM 1326 O O . ARG B 1 25 ? -9.555 11.648 6.117 1 97.06 25 ARG B O 1
ATOM 1333 N N . CYS B 1 26 ? -9.953 11.633 3.922 1 97.25 26 CYS B N 1
ATOM 1334 C CA . CYS B 1 26 ? -8.703 10.977 3.539 1 97.25 26 CYS B CA 1
ATOM 1335 C C . CYS B 1 26 ? -7.949 11.805 2.51 1 97.25 26 CYS B C 1
ATOM 1337 O O . CYS B 1 26 ? -8.438 12.031 1.401 1 97.25 26 CYS B O 1
ATOM 1339 N N . ILE B 1 27 ? -6.75 12.242 2.91 1 98.5 27 ILE B N 1
ATOM 1340 C CA . ILE B 1 27 ? -6.004 13.156 2.057 1 98.5 27 ILE B CA 1
ATOM 1341 C C . ILE B 1 27 ? -4.664 12.531 1.676 1 98.5 27 ILE B C 1
ATOM 1343 O O . ILE B 1 27 ? -3.932 12.039 2.541 1 98.5 27 ILE B O 1
ATOM 1347 N N . GLY B 1 28 ? -4.391 12.477 0.379 1 98.44 28 GLY B N 1
ATOM 1348 C CA . GLY B 1 28 ? -3.08 12.094 -0.119 1 98.44 28 GLY B CA 1
ATOM 1349 C C . GLY B 1 28 ? -2.254 13.273 -0.593 1 98.44 28 GLY B C 1
ATOM 1350 O O . GLY B 1 28 ? -2.748 14.125 -1.334 1 98.44 28 GLY B O 1
ATOM 1351 N N . ILE B 1 29 ? -1.038 13.328 -0.112 1 98.62 29 ILE B N 1
ATOM 1352 C CA . ILE B 1 29 ? -0.065 14.305 -0.591 1 98.62 29 ILE B CA 1
ATOM 1353 C C . ILE B 1 29 ? 0.953 13.609 -1.497 1 98.62 29 ILE B C 1
ATOM 1355 O O . ILE B 1 29 ? 1.701 12.742 -1.049 1 98.62 29 ILE B O 1
ATOM 1359 N N . GLU B 1 30 ? 1.001 13.969 -2.76 1 98.19 30 GLU B N 1
ATOM 1360 C CA . GLU B 1 30 ? 1.896 13.359 -3.738 1 98.19 30 GLU B CA 1
ATOM 1361 C C . GLU B 1 30 ? 2.701 14.422 -4.488 1 98.19 30 GLU B C 1
ATOM 1363 O O . GLU B 1 30 ? 2.135 15.383 -5.008 1 98.19 30 GLU B O 1
ATOM 1368 N N . PHE B 1 31 ? 3.973 14.195 -4.508 1 97.12 31 PHE B N 1
ATOM 1369 C CA . PHE B 1 31 ? 4.906 15.172 -5.059 1 97.12 31 PHE B CA 1
ATOM 1370 C C . PHE B 1 31 ? 4.887 15.133 -6.582 1 97.12 31 PHE B C 1
ATOM 1372 O O . PHE B 1 31 ? 4.824 16.188 -7.23 1 97.12 31 PHE B O 1
ATOM 1379 N N . GLN B 1 32 ? 4.977 13.961 -7.16 1 95.81 32 GLN B N 1
ATOM 1380 C CA . GLN B 1 32 ? 5.074 13.82 -8.609 1 95.81 32 GLN B CA 1
ATOM 1381 C C . GLN B 1 32 ? 3.738 14.117 -9.281 1 95.81 32 GLN B C 1
ATOM 1383 O O . GLN B 1 32 ? 2.736 13.453 -9.008 1 95.81 32 GLN B O 1
ATOM 1388 N N . ASP B 1 33 ? 3.738 15.039 -10.188 1 97.19 33 ASP B N 1
ATOM 1389 C CA . ASP B 1 33 ? 2.523 15.516 -10.836 1 97.19 33 ASP B CA 1
ATOM 1390 C C . ASP B 1 33 ? 1.826 14.383 -11.594 1 97.19 33 ASP B C 1
ATOM 1392 O O . ASP B 1 33 ? 0.601 14.258 -11.547 1 97.19 33 ASP B O 1
ATOM 1396 N N . ASN B 1 34 ? 2.576 13.578 -12.297 1 96.38 34 ASN B N 1
ATOM 1397 C CA . ASN B 1 34 ? 1.994 12.484 -13.062 1 96.38 34 ASN B CA 1
ATOM 1398 C C . ASN B 1 34 ? 1.296 11.469 -12.164 1 96.38 34 ASN B C 1
ATOM 1400 O O . ASN B 1 34 ? 0.209 10.984 -12.492 1 96.38 34 ASN B O 1
ATOM 1404 N N . LEU B 1 35 ? 1.876 11.133 -11.047 1 97.38 35 LEU B N 1
ATOM 1405 C CA . LEU B 1 35 ? 1.264 10.203 -10.109 1 97.38 35 LEU B CA 1
ATOM 1406 C C . LEU B 1 35 ? 0.03 10.812 -9.453 1 97.38 35 LEU B C 1
ATOM 1408 O O . LEU B 1 35 ? -1.007 10.156 -9.336 1 97.38 35 LEU B O 1
ATOM 1412 N N . ALA B 1 36 ? 0.137 12.07 -9.047 1 98.06 36 ALA B N 1
ATOM 1413 C CA . ALA B 1 36 ? -1.002 12.758 -8.445 1 98.06 36 ALA B CA 1
ATOM 1414 C C . ALA B 1 36 ? -2.188 12.805 -9.406 1 98.06 36 ALA B C 1
ATOM 1416 O O . ALA B 1 36 ? -3.322 12.531 -9.016 1 98.06 36 ALA B O 1
ATOM 1417 N N . ASN B 1 37 ? -1.903 13.141 -10.617 1 97.94 37 ASN B N 1
ATOM 1418 C CA . ASN B 1 37 ? -2.963 13.195 -11.625 1 97.94 37 ASN B CA 1
ATOM 1419 C C . ASN B 1 37 ? -3.576 11.828 -11.875 1 97.94 37 ASN B C 1
ATOM 1421 O O . ASN B 1 37 ? -4.797 11.695 -11.992 1 97.94 37 ASN B O 1
ATOM 1425 N N . MET B 1 38 ? -2.725 10.836 -11.984 1 97.06 38 MET B N 1
ATOM 1426 C CA . MET B 1 38 ? -3.217 9.477 -12.141 1 97.06 38 MET B CA 1
ATOM 1427 C C . MET B 1 38 ? -4.086 9.062 -10.953 1 97.06 38 MET B C 1
ATOM 1429 O O . MET B 1 38 ? -5.141 8.453 -11.133 1 97.06 38 MET B O 1
ATOM 1433 N N . SER B 1 39 ? -3.639 9.414 -9.82 1 97.81 39 SER B N 1
ATOM 1434 C CA . SER B 1 39 ? -4.398 9.125 -8.609 1 97.81 39 SER B CA 1
ATOM 1435 C C . SER B 1 39 ? -5.793 9.742 -8.664 1 97.81 39 SER B C 1
ATOM 1437 O O . SER B 1 39 ? -6.785 9.062 -8.398 1 97.81 39 SER B O 1
ATOM 1439 N N . LYS B 1 40 ? -5.871 10.984 -9.008 1 98.06 40 LYS B N 1
ATOM 1440 C CA . LYS B 1 40 ? -7.152 11.68 -9.102 1 98.06 40 LYS B CA 1
ATOM 1441 C C . LYS B 1 40 ? -8.078 10.992 -10.102 1 98.06 40 LYS B C 1
ATOM 1443 O O . LYS B 1 40 ? -9.266 10.812 -9.836 1 98.06 40 LYS B O 1
ATOM 1448 N N . LEU B 1 41 ? -7.492 10.578 -11.211 1 96.88 41 LEU B N 1
ATOM 1449 C CA . LEU B 1 41 ? -8.281 9.922 -12.25 1 96.88 41 LEU B CA 1
ATOM 1450 C C . LEU B 1 41 ? -8.789 8.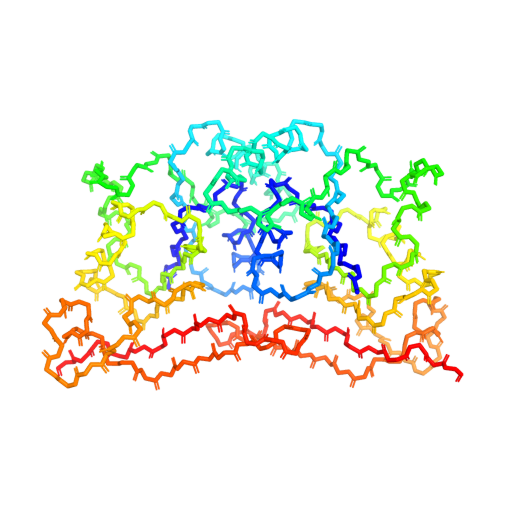57 -11.766 1 96.88 41 LEU B C 1
ATOM 1452 O O . LEU B 1 41 ? -9.969 8.242 -11.953 1 96.88 41 LEU B O 1
ATOM 1456 N N . LEU B 1 42 ? -7.922 7.82 -11.164 1 96.06 42 LEU B N 1
ATOM 1457 C CA . LEU B 1 42 ? -8.289 6.496 -10.68 1 96.06 42 LEU B CA 1
ATOM 1458 C C . LEU B 1 42 ? -9.375 6.59 -9.602 1 96.06 42 LEU B C 1
ATOM 1460 O O . LEU B 1 42 ? -10.352 5.836 -9.633 1 96.06 42 LEU B O 1
ATOM 1464 N N . ILE B 1 43 ? -9.203 7.531 -8.711 1 96.94 43 ILE B N 1
ATOM 1465 C CA . ILE B 1 43 ? -10.148 7.699 -7.617 1 96.94 43 ILE B CA 1
ATOM 1466 C C . ILE B 1 43 ? -11.492 8.172 -8.164 1 96.94 43 ILE B C 1
ATOM 1468 O O . ILE B 1 43 ? -12.547 7.668 -7.77 1 96.94 43 ILE B O 1
ATOM 1472 N N . ARG B 1 44 ? -11.469 9.133 -9.047 1 96.56 44 ARG B N 1
ATOM 1473 C CA . ARG B 1 44 ? -12.695 9.625 -9.656 1 96.56 44 ARG B CA 1
ATOM 1474 C C . ARG B 1 44 ? -13.445 8.5 -10.367 1 96.56 44 ARG B C 1
ATOM 1476 O O . ARG B 1 44 ? -14.664 8.383 -10.234 1 96.56 44 ARG B O 1
ATOM 1483 N N . GLY B 1 45 ? -12.727 7.723 -11.125 1 95 45 GLY B N 1
ATOM 1484 C CA . GLY B 1 45 ? -13.344 6.598 -11.805 1 95 45 GLY B CA 1
ATOM 1485 C C . GLY B 1 45 ? -13.945 5.582 -10.852 1 95 45 GLY B C 1
ATOM 1486 O O . GLY B 1 45 ? -15.039 5.07 -11.094 1 95 45 GLY B O 1
ATOM 1487 N N . ALA B 1 46 ? -13.266 5.293 -9.758 1 93.94 46 ALA B N 1
ATOM 1488 C CA . ALA B 1 46 ? -13.688 4.277 -8.797 1 93.94 46 ALA B CA 1
ATOM 1489 C C . ALA B 1 46 ? -14.867 4.766 -7.969 1 93.94 46 ALA B C 1
ATOM 1491 O O . ALA B 1 46 ? -15.594 3.965 -7.371 1 93.94 46 ALA B O 1
ATOM 1492 N N . ARG B 1 47 ? -15.094 6.102 -7.906 1 94.94 47 ARG B N 1
ATOM 1493 C CA . ARG B 1 47 ? -16.141 6.691 -7.082 1 94.94 47 ARG B CA 1
ATOM 1494 C C . ARG B 1 47 ? -17.516 6.219 -7.539 1 94.94 47 ARG B C 1
ATOM 1496 O O . ARG B 1 47 ? -18.469 6.18 -6.746 1 94.94 47 ARG B O 1
ATOM 1503 N N . VAL B 1 48 ? -17.672 5.863 -8.75 1 94.25 48 VAL B N 1
ATOM 1504 C CA . VAL B 1 48 ? -18.938 5.414 -9.305 1 94.25 48 VAL B CA 1
ATOM 1505 C C . VAL B 1 48 ? -19.406 4.16 -8.57 1 94.25 48 VAL B C 1
ATOM 1507 O O . VAL B 1 48 ? -20.578 4.062 -8.172 1 94.25 48 VAL B O 1
ATOM 1510 N N . ASP B 1 49 ? -18.531 3.27 -8.312 1 93.06 49 ASP B N 1
ATOM 1511 C CA . ASP B 1 49 ? -18.859 2.004 -7.664 1 93.06 49 ASP B CA 1
ATOM 1512 C C . ASP B 1 49 ? -18.672 2.098 -6.152 1 93.06 49 ASP B C 1
ATOM 1514 O O . ASP B 1 49 ? -19.234 1.311 -5.398 1 93.06 49 ASP B O 1
ATOM 1518 N N . PHE B 1 50 ? -17.859 3.107 -5.758 1 94.12 50 PHE B N 1
ATOM 1519 C CA . PHE B 1 50 ? -17.531 3.27 -4.348 1 94.12 50 PHE B CA 1
ATOM 1520 C C . PHE B 1 50 ? -17.703 4.719 -3.912 1 94.12 50 PHE B C 1
ATOM 1522 O O . PHE B 1 50 ? -16.734 5.449 -3.75 1 94.12 50 PHE B O 1
ATOM 1529 N N . PRO B 1 51 ? -18.844 5.082 -3.592 1 95.44 51 PRO B N 1
ATOM 1530 C CA . PRO B 1 51 ? -19.156 6.484 -3.311 1 95.44 51 PRO B CA 1
ATOM 1531 C C . PRO B 1 51 ? -18.375 7.039 -2.125 1 95.44 51 PRO B C 1
ATOM 1533 O O . PRO B 1 51 ? -18.125 8.242 -2.053 1 95.44 51 PRO B O 1
ATOM 1536 N N . ASN B 1 52 ? -17.969 6.145 -1.205 1 94.44 52 ASN B N 1
ATOM 1537 C CA . ASN B 1 52 ? -17.203 6.594 -0.044 1 94.44 52 ASN B CA 1
ATOM 1538 C C . ASN B 1 52 ? -15.859 7.18 -0.452 1 94.44 52 ASN B C 1
ATOM 1540 O O . ASN B 1 52 ? -15.188 7.832 0.353 1 94.44 52 ASN B O 1
ATOM 1544 N N . LEU B 1 53 ? -15.453 7.035 -1.683 1 97.12 53 LEU B N 1
ATOM 1545 C CA . LEU B 1 53 ? -14.203 7.617 -2.162 1 97.12 53 LEU B CA 1
ATOM 1546 C C . LEU B 1 53 ? -14.352 9.117 -2.389 1 97.12 53 LEU B C 1
ATOM 1548 O O . LEU B 1 53 ? -13.375 9.805 -2.688 1 97.12 53 LEU B O 1
ATOM 1552 N N . SER B 1 54 ? -15.562 9.602 -2.154 1 96.75 54 SER B N 1
ATOM 1553 C CA . SER B 1 54 ? -15.773 11.047 -2.207 1 96.75 54 SER B CA 1
ATOM 1554 C C . SER B 1 54 ? -15.031 11.75 -1.076 1 96.75 54 SER B C 1
ATOM 1556 O O . SER B 1 54 ? -14.781 12.953 -1.148 1 96.75 54 SER B O 1
ATOM 1558 N N . LYS B 1 55 ? -14.703 10.992 -0.067 1 96.56 55 LYS B N 1
ATOM 1559 C CA . LYS B 1 55 ? -13.992 11.586 1.065 1 96.56 55 LYS B CA 1
ATOM 1560 C C . LYS B 1 55 ? -12.5 11.711 0.776 1 96.56 55 LYS B C 1
ATOM 1562 O O . LYS B 1 55 ? -11.75 12.273 1.581 1 96.56 55 LYS B O 1
ATOM 1567 N N . VAL B 1 56 ? -12.07 11.25 -0.407 1 98.12 56 VAL B N 1
ATOM 1568 C CA . VAL B 1 56 ? -10.648 11.258 -0.738 1 98.12 56 VAL B CA 1
ATOM 1569 C C . VAL B 1 56 ? -10.297 12.539 -1.487 1 98.12 56 VAL B C 1
ATOM 1571 O O . VAL B 1 56 ? -10.984 12.914 -2.439 1 98.12 56 VAL B O 1
ATOM 1574 N N . THR B 1 57 ? -9.273 13.211 -1.047 1 98.38 57 THR B N 1
ATOM 1575 C CA . THR B 1 57 ? -8.68 14.344 -1.744 1 98.38 57 THR B CA 1
ATOM 1576 C C . THR B 1 57 ? -7.191 14.109 -1.993 1 98.38 57 THR B C 1
ATOM 1578 O O . THR B 1 57 ? -6.465 13.68 -1.093 1 98.38 57 THR B O 1
ATOM 1581 N N . ILE B 1 58 ? -6.75 14.359 -3.232 1 98.62 58 ILE B N 1
ATOM 1582 C CA . ILE B 1 58 ? -5.34 14.227 -3.58 1 98.62 58 ILE B CA 1
ATOM 1583 C C . ILE B 1 58 ? -4.75 15.602 -3.879 1 98.62 58 ILE B C 1
ATOM 1585 O O . ILE B 1 58 ? -5.266 16.328 -4.727 1 98.62 58 ILE B O 1
ATOM 1589 N N . HIS B 1 59 ? -3.746 15.953 -3.16 1 98.5 59 HIS B N 1
ATOM 1590 C CA . HIS B 1 59 ? -3.002 17.172 -3.436 1 98.5 59 HIS B CA 1
ATOM 1591 C C . HIS B 1 59 ? -1.667 16.875 -4.105 1 98.5 59 HIS B C 1
ATOM 1593 O O . HIS B 1 59 ? -0.895 16.047 -3.611 1 98.5 59 HIS B O 1
ATOM 1599 N N . GLU B 1 60 ? -1.471 17.5 -5.238 1 98.25 60 GLU B N 1
ATOM 1600 C CA . GLU B 1 60 ? -0.107 17.578 -5.754 1 98.25 60 GLU B CA 1
ATOM 1601 C C . GLU B 1 60 ? 0.719 18.594 -4.984 1 98.25 60 GLU B C 1
ATOM 1603 O O . GLU B 1 60 ? 0.494 19.812 -5.113 1 98.25 60 GLU B O 1
ATOM 1608 N N . ALA B 1 61 ? 1.634 18.156 -4.102 1 98 61 ALA B N 1
ATOM 1609 C CA . ALA B 1 61 ? 2.373 19.078 -3.25 1 98 61 ALA B CA 1
ATOM 1610 C C . ALA B 1 61 ? 3.707 18.484 -2.816 1 98 61 ALA B C 1
ATOM 1612 O O . ALA B 1 61 ? 3.852 17.266 -2.744 1 98 61 ALA B O 1
ATOM 1613 N N . ASP B 1 62 ? 4.621 19.375 -2.615 1 97 62 ASP B N 1
ATOM 1614 C CA . ASP B 1 62 ? 5.918 19.016 -2.051 1 97 62 ASP B CA 1
ATOM 1615 C C . ASP B 1 62 ? 5.914 19.172 -0.53 1 97 62 ASP B C 1
ATOM 1617 O O . ASP B 1 62 ? 5.734 20.266 -0.007 1 97 62 ASP B O 1
ATOM 1621 N N . LEU B 1 63 ? 6.062 18.047 0.115 1 95.19 63 LEU B N 1
ATOM 1622 C CA . LEU B 1 63 ? 6.098 18.031 1.573 1 95.19 63 LEU B CA 1
ATOM 16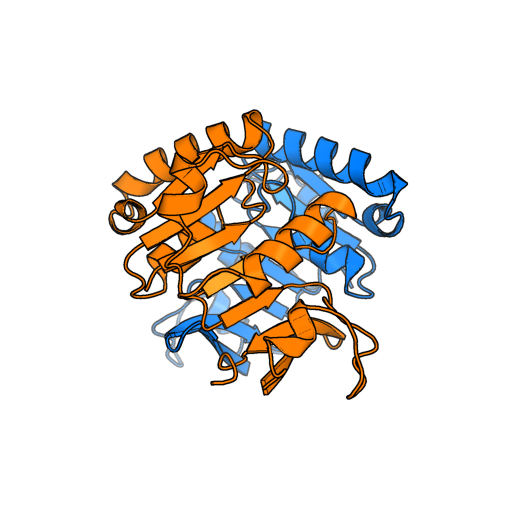23 C C . LEU B 1 63 ? 7.148 19.016 2.1 1 95.19 63 LEU B C 1
ATOM 1625 O O . LEU B 1 63 ? 6.984 19.578 3.184 1 95.19 63 LEU B O 1
ATOM 1629 N N . ARG B 1 64 ? 8.227 19.281 1.366 1 95.44 64 ARG B N 1
ATOM 1630 C CA . ARG B 1 64 ? 9.336 20.141 1.79 1 95.44 64 ARG B CA 1
ATOM 1631 C C . ARG B 1 64 ? 8.953 21.609 1.688 1 95.44 64 ARG B C 1
ATOM 1633 O O . ARG B 1 64 ? 9.594 22.469 2.301 1 95.44 64 ARG B O 1
ATOM 1640 N N . ALA B 1 65 ? 7.957 21.844 0.861 1 95.12 65 ALA B N 1
ATOM 1641 C CA . ALA B 1 65 ? 7.551 23.219 0.609 1 95.12 65 ALA B CA 1
ATOM 1642 C C . ALA B 1 65 ? 6.066 23.312 0.269 1 95.12 65 ALA B C 1
ATOM 1644 O O . ALA B 1 65 ? 5.691 23.812 -0.792 1 95.12 65 ALA B O 1
ATOM 1645 N N . MET B 1 66 ? 5.293 22.984 1.173 1 94 66 MET B N 1
ATOM 1646 C CA . MET B 1 66 ? 3.855 22.953 0.926 1 94 66 MET B CA 1
ATOM 1647 C C . MET B 1 66 ? 3.268 24.359 0.943 1 94 66 MET B C 1
ATOM 1649 O O . MET B 1 66 ? 3.664 25.188 1.762 1 94 66 MET B O 1
ATOM 1653 N N . SER B 1 67 ? 2.365 24.656 0.099 1 96 67 SER B N 1
ATOM 1654 C CA . SER B 1 67 ? 1.646 25.922 0.139 1 96 67 SER B CA 1
ATOM 1655 C C . SER B 1 67 ? 0.845 26.062 1.43 1 96 67 SER B C 1
ATOM 1657 O O . SER B 1 67 ? 0.439 25.062 2.027 1 96 67 SER B O 1
ATOM 1659 N N . PRO B 1 68 ? 0.589 27.281 1.812 1 95.69 68 PRO B N 1
ATOM 1660 C CA . PRO B 1 68 ? -0.198 27.5 3.029 1 95.69 68 PRO B CA 1
ATOM 1661 C C . PRO B 1 68 ? -1.578 26.844 2.961 1 95.69 68 PRO B C 1
ATOM 1663 O O . PRO B 1 68 ? -2.07 26.328 3.969 1 95.69 68 PRO B O 1
ATOM 1666 N N . ALA B 1 69 ? -2.16 26.859 1.823 1 96.31 69 ALA B N 1
ATOM 1667 C CA . ALA B 1 69 ? -3.498 26.297 1.661 1 96.31 69 ALA B CA 1
ATOM 1668 C C . ALA B 1 69 ? -3.5 24.797 1.933 1 96.31 69 ALA B C 1
ATOM 1670 O O . ALA B 1 69 ? -4.363 24.281 2.65 1 96.31 69 ALA B O 1
ATOM 1671 N N . VAL B 1 70 ? -2.523 24.062 1.341 1 96.88 70 VAL B N 1
ATOM 1672 C CA . VAL B 1 70 ? -2.43 22.609 1.55 1 96.88 70 VAL B CA 1
ATOM 1673 C C . VAL B 1 70 ? -2.096 22.328 3.012 1 96.88 70 VAL B C 1
ATOM 1675 O O . VAL B 1 70 ? -2.686 21.422 3.623 1 96.88 70 VAL B O 1
ATOM 1678 N N . ARG B 1 71 ? -1.191 23.094 3.547 1 95.88 71 ARG B N 1
ATOM 1679 C CA . ARG B 1 71 ? -0.801 22.922 4.941 1 95.88 71 ARG B CA 1
ATOM 1680 C C . ARG B 1 71 ? -2 23.094 5.871 1 95.88 71 ARG B C 1
ATOM 1682 O O . ARG B 1 71 ? -2.205 22.281 6.773 1 95.88 71 ARG B O 1
ATOM 1689 N N . GLU B 1 72 ? -2.758 24.094 5.66 1 95.06 72 GLU B N 1
ATOM 1690 C CA . GLU B 1 72 ? -3.943 24.344 6.477 1 95.06 72 GLU B CA 1
ATOM 1691 C C . GLU B 1 72 ? -4.934 23.188 6.375 1 95.06 72 GLU B C 1
ATOM 1693 O O . GLU B 1 72 ? -5.559 22.797 7.367 1 95.06 72 GLU B O 1
ATOM 1698 N N . ASP B 1 73 ? -5.043 22.625 5.211 1 96.25 73 ASP B N 1
ATOM 1699 C CA . ASP B 1 73 ? -5.996 21.562 4.953 1 96.25 73 ASP B CA 1
ATOM 1700 C C . ASP B 1 73 ? -5.652 20.312 5.762 1 96.25 73 ASP B C 1
ATOM 1702 O O . ASP B 1 73 ? -6.535 19.531 6.129 1 96.25 73 ASP B O 1
ATOM 1706 N N . ILE B 1 74 ? -4.324 20.125 6.086 1 96.75 74 ILE B N 1
ATOM 1707 C CA . ILE B 1 74 ? -3.947 18.844 6.691 1 96.75 74 ILE B CA 1
ATOM 1708 C C . ILE B 1 74 ? -3.488 19.078 8.125 1 96.75 74 ILE B C 1
ATOM 1710 O O . ILE B 1 74 ? -3.209 18.125 8.859 1 96.75 74 ILE B O 1
ATOM 1714 N N . ASP B 1 75 ? -3.355 20.25 8.609 1 93.12 75 ASP B N 1
ATOM 1715 C CA . ASP B 1 75 ? -2.793 20.578 9.922 1 93.12 75 ASP B CA 1
ATOM 1716 C C . ASP B 1 75 ? -3.594 19.922 11.039 1 93.12 75 ASP B C 1
ATOM 1718 O O . ASP B 1 75 ? -3.033 19.547 12.078 1 93.12 75 ASP B O 1
ATOM 1722 N N . GLY B 1 76 ? -4.895 19.75 10.867 1 92.56 76 GLY B N 1
ATOM 1723 C CA . GLY B 1 76 ? -5.75 19.188 11.898 1 92.56 76 GLY B CA 1
ATOM 1724 C C . GLY B 1 76 ? -5.891 17.688 11.789 1 92.56 76 GLY B C 1
ATOM 1725 O O . GLY B 1 76 ? -6.715 17.078 12.484 1 92.56 76 GLY B O 1
ATOM 1726 N N . CYS B 1 77 ? -5.078 17.031 10.953 1 94.69 77 CYS B N 1
ATOM 1727 C CA . CYS B 1 77 ? -5.234 15.586 10.773 1 94.69 77 CYS B CA 1
ATOM 1728 C C . CYS B 1 77 ? -4.898 14.844 12.062 1 94.69 77 CYS B C 1
ATOM 1730 O O . CYS B 1 77 ? -4.012 15.258 12.812 1 94.69 77 CYS B O 1
ATOM 1732 N N . SER B 1 78 ? -5.594 13.766 12.281 1 89.88 78 SER B N 1
ATOM 1733 C CA . SER B 1 78 ? -5.379 12.977 13.484 1 89.88 78 SER B CA 1
ATOM 1734 C C . SER B 1 78 ? -4.465 11.789 13.211 1 89.88 78 SER B C 1
ATOM 1736 O O . SER B 1 78 ? -3.887 11.211 14.141 1 89.88 78 SER B O 1
ATOM 1738 N N . V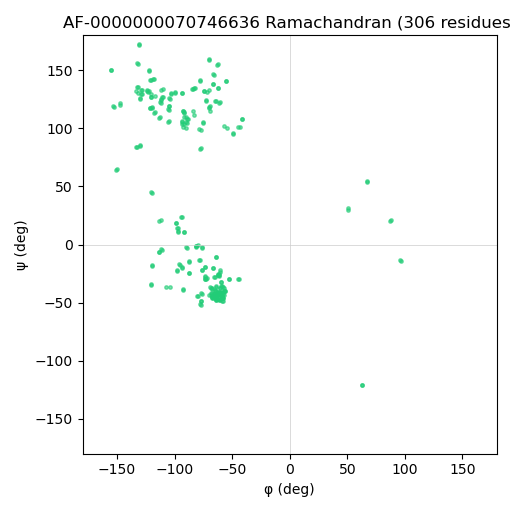AL B 1 79 ? -4.375 11.352 11.922 1 88.94 79 VAL B N 1
ATOM 1739 C CA . VAL B 1 79 ? -3.549 10.203 11.562 1 88.94 79 VAL B CA 1
ATOM 1740 C C . VAL B 1 79 ? -2.646 10.57 10.383 1 88.94 79 VAL B C 1
ATOM 1742 O O . VAL B 1 79 ? -3.127 11.031 9.344 1 88.94 79 VAL B O 1
ATOM 1745 N N . LEU B 1 80 ? -1.4 10.375 10.57 1 91.19 80 LEU B N 1
ATOM 1746 C CA . LEU B 1 80 ? -0.393 10.523 9.531 1 91.19 80 LEU B CA 1
ATOM 1747 C C . LEU B 1 80 ? 0.185 9.172 9.125 1 91.19 80 LEU B C 1
ATOM 1749 O O . LEU B 1 80 ? 0.583 8.383 9.984 1 91.19 80 LEU B O 1
ATOM 1753 N N . PHE B 1 81 ? 0.141 8.945 7.891 1 90.69 81 PHE B N 1
ATOM 1754 C CA . PHE B 1 81 ? 0.782 7.77 7.32 1 90.69 81 PHE B CA 1
ATOM 1755 C C . PHE B 1 81 ? 1.832 8.164 6.289 1 90.69 81 PHE B C 1
ATOM 1757 O O . PHE B 1 81 ? 1.626 9.109 5.52 1 90.69 81 PHE B O 1
ATOM 1764 N N . ALA B 1 82 ? 2.895 7.445 6.305 1 90.81 82 ALA B N 1
ATOM 1765 C CA . ALA B 1 82 ? 3.891 7.594 5.25 1 90.81 82 ALA B CA 1
ATOM 1766 C C . ALA B 1 82 ? 4.672 6.297 5.051 1 90.81 82 ALA B C 1
ATOM 1768 O O . ALA B 1 82 ? 5.258 5.766 5.996 1 90.81 82 ALA B O 1
ATOM 1769 N N . ASN B 1 83 ? 4.562 5.742 3.852 1 87.44 83 ASN B N 1
ATOM 1770 C CA . ASN B 1 83 ? 5.539 4.719 3.492 1 87.44 83 ASN B CA 1
ATOM 1771 C C . ASN B 1 83 ? 6.879 5.336 3.1 1 87.44 83 ASN B C 1
ATOM 1773 O O . ASN B 1 83 ? 7.203 5.422 1.913 1 87.44 83 ASN B O 1
ATOM 1777 N N . ASN B 1 84 ? 7.688 5.652 4.148 1 83.69 84 ASN B N 1
ATOM 1778 C CA . ASN B 1 84 ? 8.867 6.492 3.969 1 83.69 84 ASN B CA 1
ATOM 1779 C C . ASN B 1 84 ? 10.125 5.652 3.752 1 83.69 84 ASN B C 1
ATOM 1781 O O . ASN B 1 84 ? 11.234 6.105 4.027 1 83.69 84 ASN B O 1
ATOM 1785 N N . ILE B 1 85 ? 9.969 4.488 3.301 1 81.75 85 ILE B N 1
ATOM 1786 C CA . ILE B 1 85 ? 11.125 3.615 3.135 1 81.75 85 ILE B CA 1
ATOM 1787 C C . ILE B 1 85 ? 12.07 4.203 2.092 1 81.75 85 ILE B C 1
ATOM 1789 O O . ILE B 1 85 ? 13.289 4.152 2.254 1 81.75 85 ILE B O 1
ATOM 1793 N N . VAL B 1 86 ? 11.484 4.855 1.035 1 86.25 86 VAL B N 1
ATOM 1794 C CA . VAL B 1 86 ? 12.352 5.344 -0.035 1 86.25 86 VAL B CA 1
ATOM 1795 C C . VAL B 1 86 ? 12.336 6.871 -0.051 1 86.25 86 VAL B C 1
ATOM 1797 O O . VAL B 1 86 ? 12.617 7.488 -1.08 1 86.25 86 VAL B O 1
ATOM 1800 N N . PHE B 1 87 ? 11.953 7.496 1.048 1 90.56 87 PHE B N 1
ATOM 1801 C CA . PHE B 1 87 ? 11.992 8.953 1.138 1 90.56 87 PHE B CA 1
ATOM 1802 C C . PHE B 1 87 ? 13.43 9.453 1.099 1 90.56 87 PHE B C 1
ATOM 1804 O O . PHE B 1 87 ? 14.312 8.883 1.735 1 90.56 87 PHE B O 1
ATOM 1811 N N . GLU B 1 88 ? 13.617 10.484 0.385 1 90.69 88 GLU B N 1
ATOM 1812 C CA . GLU B 1 88 ? 14.906 11.172 0.467 1 90.69 88 GLU B CA 1
ATOM 1813 C C . GLU B 1 88 ? 15.07 11.875 1.811 1 90.69 88 GLU B C 1
ATOM 1815 O O . GLU B 1 88 ? 14.086 12.188 2.482 1 90.69 88 GLU B O 1
ATOM 1820 N N . PRO B 1 89 ? 16.328 12.172 2.221 1 91.38 89 PRO B N 1
ATOM 1821 C CA . PRO B 1 89 ? 16.594 12.758 3.537 1 91.38 89 PRO B CA 1
ATOM 1822 C C . PRO B 1 89 ? 15.828 14.055 3.773 1 91.38 89 PRO B C 1
ATOM 1824 O O . PRO B 1 89 ? 15.297 14.273 4.867 1 91.38 89 PRO B O 1
ATOM 1827 N N . THR B 1 90 ? 15.711 14.914 2.756 1 94.62 90 THR B N 1
ATOM 1828 C CA . THR B 1 90 ? 15.023 16.188 2.936 1 94.62 90 THR B CA 1
ATOM 1829 C C . THR B 1 90 ? 13.523 15.961 3.133 1 94.62 90 THR B C 1
ATOM 1831 O O . THR B 1 90 ? 12.883 16.672 3.912 1 94.62 90 THR B O 1
ATOM 1834 N N . SER B 1 91 ? 12.977 14.992 2.432 1 94.56 91 SER B N 1
ATOM 1835 C CA . SER B 1 91 ? 11.57 14.641 2.607 1 94.56 91 SER B CA 1
ATOM 1836 C C . SER B 1 91 ? 11.32 14.031 3.984 1 94.56 91 SER B C 1
ATOM 1838 O O . SER B 1 91 ? 10.305 14.32 4.617 1 94.56 91 SER B O 1
ATOM 1840 N N . PHE B 1 92 ? 12.258 13.289 4.344 1 90.44 92 PHE B N 1
ATOM 1841 C CA . PHE B 1 92 ? 12.156 12.688 5.668 1 90.44 92 PHE B CA 1
ATOM 1842 C C . PHE B 1 92 ? 12.172 13.758 6.754 1 90.44 92 PHE B C 1
ATOM 1844 O O . PHE B 1 92 ? 11.352 13.719 7.676 1 90.44 92 PHE B O 1
ATOM 1851 N N . ALA B 1 93 ? 13.078 14.672 6.605 1 92.12 93 ALA B N 1
ATOM 1852 C CA . ALA B 1 93 ? 13.164 15.766 7.566 1 92.12 93 ALA B CA 1
ATOM 1853 C C . ALA B 1 93 ? 11.875 16.578 7.594 1 92.12 93 ALA B C 1
ATOM 1855 O O . ALA B 1 93 ? 11.398 16.969 8.664 1 92.12 93 ALA B O 1
ATOM 1856 N N . ALA B 1 94 ? 11.328 16.812 6.449 1 94.94 94 ALA B N 1
ATOM 1857 C CA . ALA B 1 94 ? 10.078 17.562 6.355 1 94.94 94 ALA B CA 1
ATOM 1858 C C . ALA B 1 94 ? 8.93 16.812 7.004 1 94.94 94 ALA B C 1
ATOM 1860 O O . ALA B 1 94 ? 8.07 17.406 7.652 1 94.94 94 ALA B O 1
ATOM 1861 N N . LEU B 1 95 ? 8.906 15.508 6.812 1 93.5 95 LEU B N 1
ATOM 1862 C CA . LEU B 1 95 ? 7.895 14.664 7.441 1 93.5 95 LEU B CA 1
ATOM 1863 C C . LEU B 1 95 ? 7.996 14.742 8.961 1 93.5 95 LEU B C 1
ATOM 1865 O O . LEU B 1 95 ? 6.98 14.883 9.648 1 93.5 95 LEU B O 1
ATOM 1869 N N . GLU B 1 96 ? 9.219 14.617 9.438 1 87.81 96 GLU B N 1
ATOM 1870 C CA . GLU B 1 96 ? 9.453 14.711 10.875 1 87.81 96 GLU B CA 1
ATOM 1871 C C . GLU B 1 96 ? 8.984 16.047 11.422 1 87.81 96 GLU B C 1
ATOM 1873 O O . GLU B 1 96 ? 8.352 16.109 12.477 1 87.81 96 GLU B O 1
ATOM 1878 N N . ASP B 1 97 ? 9.312 17.094 10.703 1 91.62 97 ASP B N 1
ATOM 1879 C CA . ASP B 1 97 ? 8.898 18.438 11.109 1 91.62 97 ASP B CA 1
ATOM 1880 C C . ASP B 1 97 ? 7.379 18.547 11.172 1 91.62 97 ASP B C 1
ATOM 1882 O O . ASP B 1 97 ? 6.832 19.109 12.125 1 91.62 97 ASP B O 1
ATOM 1886 N N . PHE B 1 98 ? 6.75 18 10.203 1 93.19 98 PHE B N 1
ATOM 1887 C CA . PHE B 1 98 ? 5.289 18.031 10.18 1 93.19 98 PHE B CA 1
ATOM 1888 C C . PHE B 1 98 ? 4.715 17.25 11.352 1 93.19 98 PHE B C 1
ATOM 1890 O O . PHE B 1 98 ? 3.85 17.75 12.07 1 93.19 98 PHE B O 1
ATOM 1897 N N . ALA B 1 99 ? 5.227 16.078 11.547 1 88 99 ALA B N 1
ATOM 1898 C CA . ALA B 1 99 ? 4.738 15.203 12.617 1 88 99 ALA B CA 1
ATOM 1899 C C . ALA B 1 99 ? 4.953 15.836 13.984 1 88 99 ALA B C 1
ATOM 1901 O O . ALA B 1 99 ? 4.234 15.531 14.938 1 88 99 ALA B O 1
ATOM 1902 N N . SER B 1 100 ? 5.91 16.688 14.047 1 85.12 100 SER B N 1
ATOM 1903 C CA . SER B 1 100 ? 6.25 17.312 15.328 1 85.12 100 SER B CA 1
ATOM 1904 C C . SER B 1 100 ? 5.426 18.562 15.562 1 85.12 100 SER B C 1
ATOM 1906 O O . SER B 1 100 ? 5.348 19.062 16.688 1 85.12 100 SER B O 1
ATOM 1908 N N . SER B 1 101 ? 4.797 19.062 14.523 1 88.44 101 SER B N 1
ATOM 1909 C CA . SER B 1 101 ? 4.195 20.391 14.672 1 88.44 101 SER B CA 1
ATOM 1910 C C . SER B 1 101 ? 2.688 20.344 14.445 1 88.44 101 SER B C 1
ATOM 1912 O O . SER B 1 101 ? 1.969 21.266 14.812 1 88.44 101 SER B O 1
ATOM 1914 N N . ALA B 1 102 ? 2.229 19.297 13.828 1 86.62 102 ALA B N 1
ATOM 1915 C CA . ALA B 1 102 ? 0.797 19.203 13.547 1 86.62 102 ALA B CA 1
ATOM 1916 C C . ALA B 1 102 ? -0.002 18.984 14.828 1 86.62 102 ALA B C 1
ATOM 1918 O O . ALA B 1 102 ? 0.106 17.938 15.461 1 86.62 102 ALA B O 1
ATOM 1919 N N . ALA B 1 103 ? -0.868 19.875 15.172 1 80.81 103 ALA B N 1
ATOM 1920 C CA . ALA B 1 103 ? -1.526 19.953 16.469 1 80.81 103 ALA B CA 1
ATOM 1921 C C . ALA B 1 103 ? -2.578 18.859 16.625 1 80.81 103 ALA B C 1
ATOM 1923 O O . ALA B 1 103 ? -2.838 18.391 17.734 1 80.81 103 ALA B O 1
ATOM 1924 N N . GLY B 1 104 ? -3.141 18.453 15.586 1 83.81 104 GLY B N 1
ATOM 1925 C CA . GLY B 1 104 ? -4.242 17.5 15.664 1 83.81 104 GLY B CA 1
ATOM 1926 C C . GLY B 1 104 ? -3.789 16.062 15.633 1 83.81 104 GLY B C 1
ATOM 1927 O O . GLY B 1 104 ? -4.594 15.148 15.828 1 83.81 104 GLY B O 1
ATOM 1928 N N . LEU B 1 105 ? -2.502 15.82 15.484 1 84.56 105 LEU B N 1
ATOM 1929 C CA . LEU B 1 105 ? -1.988 14.484 15.203 1 84.56 105 LEU B CA 1
ATOM 1930 C C . LEU B 1 105 ? -2.047 13.609 16.453 1 84.56 105 LEU B C 1
ATOM 1932 O O . LEU B 1 105 ? -1.646 14.039 17.531 1 84.56 105 LEU B O 1
ATOM 1936 N N . VAL B 1 106 ? -2.557 12.438 16.297 1 80.5 106 VAL B N 1
ATOM 1937 C CA . VAL B 1 106 ? -2.699 11.477 17.391 1 80.5 106 VAL B CA 1
ATOM 1938 C C . VAL B 1 106 ? -1.927 10.203 17.047 1 80.5 106 VAL B C 1
ATOM 1940 O O . VAL B 1 106 ? -1.326 9.586 17.938 1 80.5 106 VAL B O 1
ATOM 1943 N N . HIS B 1 107 ? -1.896 9.844 15.766 1 81.38 107 HIS B N 1
ATOM 1944 C CA . HIS B 1 107 ? -1.209 8.633 15.328 1 81.38 107 HIS B CA 1
ATOM 1945 C C . HIS B 1 107 ? -0.25 8.93 14.18 1 81.38 107 HIS B C 1
ATOM 1947 O O . HIS B 1 107 ? -0.608 9.633 13.234 1 81.38 107 HIS B O 1
ATOM 1953 N N . VAL B 1 108 ? 0.958 8.383 14.352 1 83.94 108 VAL B N 1
ATOM 1954 C CA . VAL B 1 108 ? 1.947 8.422 13.281 1 83.94 108 VAL B CA 1
ATOM 1955 C C . VAL B 1 108 ? 2.326 7 12.875 1 83.94 108 VAL B C 1
ATOM 1957 O O . VAL B 1 108 ? 2.814 6.223 13.695 1 83.94 108 VAL B O 1
ATOM 1960 N N . VAL B 1 109 ? 2.055 6.672 11.633 1 82 109 VAL B N 1
ATOM 1961 C CA . VAL B 1 109 ? 2.375 5.355 11.094 1 82 109 VAL B CA 1
ATOM 1962 C C . VAL B 1 109 ? 3.381 5.496 9.953 1 82 109 VAL B C 1
ATOM 1964 O O . VAL B 1 109 ? 3.068 6.078 8.914 1 82 109 VAL B O 1
ATOM 1967 N N . VAL B 1 110 ? 4.574 4.992 10.18 1 82.31 110 VAL B N 1
ATOM 1968 C CA . VAL B 1 110 ? 5.621 5.078 9.164 1 82.31 110 VAL B CA 1
ATOM 1969 C C . VAL B 1 110 ? 6.289 3.713 8.992 1 82.31 110 VAL B C 1
ATOM 1971 O O . VAL B 1 110 ? 6.207 2.861 9.883 1 82.31 110 VAL B O 1
ATOM 1974 N N . MET B 1 111 ? 6.852 3.506 7.875 1 77.12 111 MET B N 1
ATOM 1975 C CA . MET B 1 111 ? 7.434 2.199 7.582 1 77.12 111 MET B CA 1
ATOM 1976 C C . MET B 1 111 ? 8.93 2.188 7.891 1 77.12 111 MET B C 1
ATOM 1978 O O . MET B 1 111 ? 9.531 1.121 7.996 1 77.12 111 MET B O 1
ATOM 1982 N N . ALA B 1 112 ? 9.555 3.318 8.016 1 76.62 112 ALA B N 1
ATOM 1983 C CA . ALA B 1 112 ? 10.938 3.43 8.484 1 76.62 112 ALA B CA 1
ATOM 1984 C C . ALA B 1 112 ? 11.016 4.23 9.773 1 76.62 112 ALA B C 1
ATOM 1986 O O . ALA B 1 112 ? 10.289 5.207 9.961 1 76.62 112 ALA B O 1
ATOM 1987 N N . THR B 1 113 ? 11.891 3.783 10.617 1 74.19 113 THR B N 1
ATOM 1988 C CA . THR B 1 113 ? 12.016 4.391 11.938 1 74.19 113 THR B CA 1
ATOM 1989 C C . THR B 1 113 ? 12.43 5.855 11.82 1 74.19 113 THR B C 1
ATOM 1991 O O . THR B 1 113 ? 13.32 6.195 11.031 1 74.19 113 THR B O 1
ATOM 1994 N N . ILE B 1 114 ? 11.773 6.625 12.555 1 74.56 114 ILE B N 1
ATOM 1995 C CA . ILE B 1 114 ? 12.094 8.047 12.555 1 74.56 114 ILE B CA 1
ATOM 1996 C C . ILE B 1 114 ? 13.32 8.312 13.43 1 74.56 114 ILE B C 1
ATOM 1998 O O . ILE B 1 114 ? 14.242 9.016 13.023 1 74.56 114 ILE B O 1
ATOM 2002 N N . CYS B 1 115 ? 13.305 7.645 14.641 1 74.25 115 CYS B N 1
ATOM 2003 C CA . CYS B 1 115 ? 14.445 7.812 15.531 1 74.25 115 CYS B CA 1
ATOM 2004 C C . CYS B 1 115 ? 14.961 6.465 16.016 1 74.25 115 CYS B C 1
ATOM 2006 O O . CYS B 1 115 ? 14.5 5.957 17.047 1 74.25 115 CYS B O 1
ATOM 2008 N N . GLY B 1 116 ? 15.82 5.793 15.297 1 65.62 116 GLY B N 1
ATOM 2009 C CA . GLY B 1 116 ? 16.375 4.488 15.633 1 65.62 116 GLY B CA 1
ATOM 2010 C C . GLY B 1 116 ? 17.141 4.488 16.938 1 65.62 116 GLY B C 1
ATOM 2011 O O . GLY B 1 116 ? 17.234 3.463 17.625 1 65.62 116 GLY B O 1
ATOM 2012 N N . GLY B 1 117 ? 17.656 5.555 17.438 1 63.56 117 GLY B N 1
ATOM 2013 C CA . GLY B 1 117 ? 18.484 5.629 18.641 1 63.56 117 GLY B CA 1
ATOM 2014 C C . GLY B 1 117 ? 17.875 6.512 19.719 1 63.56 117 GLY B C 1
ATOM 2015 O O . GLY B 1 117 ? 18.609 7.203 20.438 1 63.56 117 GLY B O 1
ATOM 2016 N N . HIS B 1 118 ? 16.625 6.203 19.781 1 70.12 118 HIS B N 1
ATOM 2017 C CA . HIS B 1 118 ? 16 7.094 20.75 1 70.12 118 HIS B CA 1
ATOM 2018 C C . HIS B 1 118 ? 16.562 6.859 22.141 1 70.12 118 HIS B C 1
ATOM 2020 O O . HIS B 1 118 ? 16.703 5.711 22.578 1 70.12 118 HIS B O 1
ATOM 2026 N N . ARG B 1 119 ? 17.094 7.945 22.719 1 66.25 119 ARG B N 1
ATOM 2027 C CA . ARG B 1 119 ? 17.547 7.98 24.109 1 66.25 119 ARG B CA 1
ATOM 2028 C C . ARG B 1 119 ? 16.828 9.062 24.891 1 66.25 119 ARG B C 1
ATOM 2030 O O . ARG B 1 119 ? 16.234 9.969 24.312 1 66.25 119 ARG B O 1
ATOM 2037 N N . PRO B 1 120 ? 16.656 8.844 26.078 1 66.88 120 PRO B N 1
ATOM 2038 C CA . PRO B 1 120 ? 15.953 9.836 26.906 1 66.88 120 PRO B CA 1
ATOM 2039 C C . PRO B 1 120 ? 16.422 11.258 26.625 1 66.88 120 PRO B C 1
ATOM 2041 O O . PRO B 1 120 ? 15.617 12.195 26.688 1 66.88 120 PRO B O 1
ATOM 2044 N N . THR B 1 121 ? 17.562 11.461 26.25 1 72 121 THR B N 1
ATOM 2045 C CA . THR B 1 121 ? 18.109 12.789 26 1 72 121 THR B CA 1
ATOM 2046 C C . THR B 1 121 ? 18.078 13.109 24.516 1 72 121 THR B C 1
ATOM 2048 O O . THR B 1 121 ? 18.812 14 24.047 1 72 121 THR B O 1
ATOM 2051 N N . CYS B 1 122 ? 17.359 12.469 23.875 1 75.06 122 CYS B N 1
ATOM 2052 C CA . CYS B 1 122 ? 17.328 12.656 22.422 1 75.06 122 CYS B CA 1
ATOM 2053 C C . CYS B 1 122 ? 16.906 14.078 22.078 1 75.06 122 CYS B C 1
ATOM 2055 O O . CYS B 1 122 ? 15.875 14.562 22.547 1 75.06 122 CYS B O 1
ATOM 2057 N N . PRO B 1 123 ? 17.766 14.82 21.328 1 76.31 123 PRO B N 1
ATOM 2058 C CA . PRO B 1 123 ? 17.469 16.219 21 1 76.31 123 PRO B CA 1
ATOM 2059 C C . PRO B 1 123 ? 16.484 16.375 19.844 1 76.31 123 PRO B C 1
ATOM 2061 O O . PRO B 1 123 ? 16.078 17.484 19.516 1 76.31 123 PRO B O 1
ATOM 2064 N N . ARG B 1 124 ? 16.078 15.336 19.328 1 76 124 ARG B N 1
ATOM 2065 C CA . ARG B 1 124 ? 15.188 15.445 18.172 1 76 124 ARG B CA 1
ATOM 2066 C C . ARG B 1 124 ? 13.812 15.945 18.594 1 76 124 ARG B C 1
ATOM 2068 O O . ARG B 1 124 ? 13.25 15.484 19.594 1 76 124 ARG B O 1
ATOM 2075 N N . ASN B 1 125 ? 13.391 16.969 17.797 1 75.94 125 ASN B N 1
ATOM 2076 C CA . ASN B 1 125 ? 12.094 17.547 18.109 1 75.94 125 ASN B CA 1
ATOM 2077 C C . ASN B 1 125 ? 10.984 16.5 18.109 1 75.94 125 ASN B C 1
ATOM 2079 O O . ASN B 1 125 ? 10.117 16.516 18.984 1 75.94 125 ASN B O 1
ATOM 2083 N N . PHE B 1 126 ? 11.055 15.633 17.203 1 78 126 PHE B N 1
ATOM 2084 C CA . PHE B 1 126 ? 10.055 14.578 17.109 1 78 126 PHE B CA 1
ATOM 2085 C C . PHE B 1 126 ? 9.984 13.781 18.406 1 78 126 PHE B C 1
ATOM 2087 O O . PHE B 1 126 ? 8.898 13.516 18.938 1 78 126 PHE B O 1
ATOM 2094 N N . CYS B 1 127 ? 11.102 13.469 18.938 1 75.25 127 CYS B N 1
ATOM 2095 C CA . CYS B 1 127 ? 11.164 12.633 20.141 1 75.25 127 CYS B CA 1
ATOM 2096 C C . CYS B 1 127 ? 10.719 13.406 21.375 1 75.25 127 CYS B C 1
ATOM 2098 O O . CYS B 1 127 ? 10.32 12.812 22.375 1 75.25 127 CYS B O 1
ATOM 2100 N N . SER B 1 128 ? 10.883 14.641 21.312 1 73.69 128 SER B N 1
ATOM 2101 C CA . SER B 1 128 ? 10.43 15.461 22.438 1 73.69 128 SER B CA 1
ATOM 2102 C C . SER B 1 128 ? 8.906 15.555 22.469 1 73.69 128 SER B C 1
ATOM 2104 O O . SER B 1 128 ? 8.312 15.742 23.531 1 73.69 128 SER B O 1
ATOM 2106 N N . VAL B 1 129 ? 8.398 15.469 21.344 1 72.5 129 VAL B N 1
ATOM 2107 C CA . VAL B 1 129 ? 6.957 15.656 21.219 1 72.5 129 VAL B CA 1
ATOM 2108 C C . VAL B 1 129 ? 6.25 14.305 21.312 1 72.5 129 VAL B C 1
ATOM 2110 O O . VAL B 1 129 ? 5.195 14.188 21.953 1 72.5 129 VAL B O 1
ATOM 2113 N N . TRP B 1 130 ? 6.887 13.305 20.719 1 68.44 130 TRP B N 1
ATOM 2114 C CA . TRP B 1 130 ? 6.23 12.008 20.641 1 68.44 130 TRP B CA 1
ATOM 2115 C C . TRP B 1 130 ? 6.836 11.031 21.641 1 68.44 130 TRP B C 1
ATOM 2117 O O . TRP B 1 130 ? 8.062 10.961 21.797 1 68.44 130 TRP B O 1
ATOM 2127 N N . THR B 1 131 ? 5.949 10.586 22.531 1 58.5 131 THR B N 1
ATOM 2128 C CA . THR B 1 131 ? 6.375 9.445 23.328 1 58.5 131 THR B CA 1
ATOM 2129 C C . THR B 1 131 ? 6.023 8.133 22.641 1 58.5 131 THR B C 1
ATOM 2131 O O . THR B 1 131 ? 4.875 7.926 22.234 1 58.5 131 THR B O 1
ATOM 2134 N N . LEU B 1 132 ? 7.035 7.543 22.188 1 56.06 132 LEU B N 1
ATOM 2135 C CA . LEU B 1 132 ? 6.809 6.266 21.516 1 56.06 132 LEU B CA 1
ATOM 2136 C C . LEU B 1 132 ? 5.941 5.352 22.375 1 56.06 132 LEU B C 1
ATOM 2138 O O . LEU B 1 132 ? 6.305 5.023 23.5 1 56.06 132 LEU B O 1
ATOM 2142 N N . ARG B 1 133 ? 4.676 5.344 22.141 1 53.44 133 ARG B N 1
ATOM 2143 C CA . ARG B 1 133 ? 3.828 4.496 22.969 1 53.44 133 ARG B CA 1
ATOM 2144 C C . ARG B 1 133 ? 3.938 3.033 22.562 1 53.44 133 ARG B C 1
ATOM 2146 O O . ARG B 1 133 ? 4.055 2.145 23.406 1 53.44 133 ARG B O 1
ATOM 2153 N N . SER B 1 134 ? 3.756 2.805 21.312 1 48.59 134 SER B N 1
ATOM 2154 C CA . SER B 1 134 ? 3.828 1.416 20.859 1 48.59 134 SER B CA 1
ATOM 2155 C C . SER B 1 134 ? 4.379 1.318 19.438 1 48.59 134 SER B C 1
ATOM 2157 O O . SER B 1 134 ? 4.156 2.213 18.625 1 48.59 134 SER B O 1
ATOM 2159 N N . VAL B 1 135 ? 5.461 0.617 19.438 1 50.31 135 VAL B N 1
ATOM 2160 C CA . VAL B 1 135 ? 5.965 0.197 18.125 1 50.31 135 VAL B CA 1
ATOM 2161 C C . VAL B 1 135 ? 5.395 -1.174 17.766 1 50.31 135 VAL B C 1
ATOM 2163 O O . VAL B 1 135 ? 5.469 -2.111 18.562 1 50.31 135 VAL B O 1
ATOM 2166 N N . SER B 1 136 ? 4.406 -1.092 16.859 1 49 136 SER B N 1
ATOM 2167 C CA . SER B 1 136 ? 3.965 -2.396 16.375 1 49 136 SER B CA 1
ATOM 2168 C C . SER B 1 136 ? 4.75 -2.826 15.141 1 49 136 SER B C 1
ATOM 2170 O O . SER B 1 136 ? 4.938 -2.037 14.211 1 49 136 SER B O 1
ATOM 2172 N N . THR B 1 137 ? 5.539 -3.805 15.438 1 47.69 137 THR B N 1
ATOM 2173 C CA . THR B 1 137 ? 6.277 -4.402 14.336 1 47.69 137 THR B CA 1
ATOM 2174 C C . THR B 1 137 ? 5.484 -5.543 13.703 1 47.69 137 THR B C 1
ATOM 2176 O O . THR B 1 137 ? 4.883 -6.352 14.414 1 47.69 137 THR B O 1
ATOM 2179 N N . PHE B 1 138 ? 4.988 -5.207 12.625 1 43.78 138 PHE B N 1
ATOM 2180 C CA . PHE B 1 138 ? 4.297 -6.293 11.945 1 43.78 138 PHE B CA 1
ATOM 2181 C C . PHE B 1 138 ? 5.281 -7.156 11.164 1 43.78 138 PHE B C 1
ATOM 2183 O O . PHE B 1 138 ? 6.266 -6.648 10.617 1 43.78 138 PHE B O 1
ATOM 2190 N N . THR B 1 139 ? 5.414 -8.383 11.688 1 44.44 139 THR B N 1
ATOM 2191 C CA . THR B 1 139 ? 6.246 -9.336 10.961 1 44.44 139 THR B CA 1
ATOM 2192 C C . THR B 1 139 ? 5.496 -9.898 9.758 1 44.44 139 THR B C 1
ATOM 2194 O O . THR B 1 139 ? 4.34 -10.312 9.875 1 44.44 139 THR B O 1
ATOM 2197 N N . CYS B 1 140 ? 5.797 -9.336 8.711 1 45.06 140 CYS B N 1
ATOM 2198 C CA . CYS B 1 140 ? 5.305 -10.023 7.523 1 45.06 140 CYS B CA 1
ATOM 2199 C C . CYS B 1 140 ? 6.246 -11.156 7.125 1 45.06 140 CYS B C 1
ATOM 2201 O O . CYS B 1 140 ? 7.453 -10.953 6.996 1 45.06 140 CYS B O 1
ATOM 2203 N N . LEU B 1 141 ? 5.652 -12.258 6.84 1 47.59 141 LEU B N 1
ATOM 2204 C CA . LEU B 1 141 ? 6.41 -13.422 6.391 1 47.59 141 LEU B CA 1
ATOM 2205 C C . LEU B 1 141 ? 7.57 -13.711 7.336 1 47.59 141 LEU B C 1
ATOM 2207 O O . LEU B 1 141 ? 8.672 -14.031 6.891 1 47.59 141 LEU B O 1
ATOM 2211 N N . GLY B 1 142 ? 7.359 -13.375 8.695 1 44.16 142 GLY B N 1
ATOM 2212 C CA . GLY B 1 142 ? 8.375 -13.703 9.688 1 44.16 142 GLY B CA 1
ATOM 2213 C C . GLY B 1 142 ? 9.312 -12.547 9.984 1 44.16 142 GLY B C 1
ATOM 2214 O O . GLY B 1 142 ? 10.164 -12.648 10.867 1 44.16 142 GLY B O 1
ATOM 2215 N N . LEU B 1 143 ? 9.242 -11.57 9.125 1 43.72 143 LEU B N 1
ATOM 2216 C CA . LEU B 1 143 ? 10.156 -10.477 9.422 1 43.72 143 LEU B CA 1
ATOM 2217 C C . LEU B 1 143 ? 9.391 -9.227 9.844 1 43.72 143 LEU B C 1
ATOM 2219 O O . LEU B 1 143 ? 8.281 -8.984 9.367 1 43.72 143 LEU B O 1
ATOM 2223 N N . PRO B 1 144 ? 9.891 -8.648 10.938 1 41.78 144 PRO B N 1
ATOM 2224 C CA . PRO B 1 144 ? 9.305 -7.383 11.383 1 41.78 144 PRO B CA 1
ATOM 2225 C C . PRO B 1 144 ? 9.297 -6.312 10.297 1 41.78 144 PRO B C 1
ATOM 2227 O O . PRO B 1 144 ? 10.297 -6.129 9.602 1 41.78 144 PRO B O 1
ATOM 2230 N N . SER B 1 145 ? 8.266 -5.977 9.562 1 42.81 145 SER B N 1
ATOM 2231 C CA . SER B 1 145 ? 8.312 -5.105 8.391 1 42.81 145 SER B CA 1
ATOM 2232 C C . SER B 1 145 ? 7.766 -3.719 8.711 1 42.81 145 SER B C 1
ATOM 2234 O O . SER B 1 145 ? 8.125 -2.738 8.055 1 42.81 145 SER B O 1
ATOM 2236 N N . PHE B 1 146 ? 6.672 -3.664 9.602 1 41.66 146 PHE B N 1
ATOM 2237 C CA . PHE B 1 146 ? 6.02 -2.361 9.711 1 41.66 146 PHE B CA 1
ATOM 2238 C C . PHE B 1 146 ? 6.074 -1.843 11.141 1 41.66 146 PHE B C 1
ATOM 2240 O O . PHE B 1 146 ? 6.094 -2.627 12.094 1 41.66 146 PHE B O 1
ATOM 2247 N N . ILE B 1 147 ? 6.555 -0.514 11.297 1 37.53 147 ILE B N 1
ATOM 2248 C CA . ILE B 1 147 ? 6.594 0.099 12.617 1 37.53 147 ILE B CA 1
ATOM 2249 C C . ILE B 1 147 ? 5.473 1.129 12.742 1 37.53 147 ILE B C 1
ATOM 2251 O O . ILE B 1 147 ? 5.266 1.94 11.836 1 37.53 147 ILE B O 1
ATOM 2255 N N . THR B 1 148 ? 4.488 0.834 13.43 1 40.16 148 THR B N 1
ATOM 2256 C CA . THR B 1 148 ? 3.469 1.824 13.766 1 40.16 148 THR B CA 1
ATOM 2257 C C . THR B 1 148 ? 3.789 2.508 15.086 1 40.16 148 THR B C 1
ATOM 2259 O O . THR B 1 148 ? 4.16 1.846 16.062 1 40.16 148 THR B O 1
ATOM 2262 N N . HIS B 1 149 ? 4.109 3.844 15.078 1 41.25 149 HIS B N 1
ATOM 2263 C CA . HIS B 1 149 ? 4.262 4.598 16.312 1 41.25 149 HIS B CA 1
ATOM 2264 C C . HIS B 1 149 ? 2.941 5.23 16.75 1 41.25 149 HIS B C 1
ATOM 2266 O O . HIS B 1 149 ? 2.279 5.895 15.945 1 41.25 149 HIS B O 1
ATOM 2272 N N . THR B 1 150 ? 2.385 4.578 17.641 1 40.84 150 THR B N 1
ATOM 2273 C CA . THR B 1 150 ? 1.225 5.195 18.266 1 40.84 150 THR B CA 1
ATOM 2274 C C . THR B 1 150 ? 1.633 5.957 19.531 1 40.84 150 THR B C 1
ATOM 2276 O O . THR B 1 150 ? 2.537 5.531 20.25 1 40.84 150 THR B O 1
ATOM 2279 N N . GLY B 1 151 ? 1.677 7.379 19.484 1 41.16 151 GLY B N 1
ATOM 2280 C CA . GLY B 1 151 ? 1.949 8.133 20.688 1 41.16 151 GLY B CA 1
ATOM 2281 C C . GLY B 1 151 ? 0.972 9.273 20.906 1 41.16 151 GLY B C 1
ATOM 2282 O O . GLY B 1 151 ? 0.217 9.641 20.016 1 41.16 151 GLY B O 1
ATOM 2283 N N . THR B 1 152 ? 0.435 9.297 22.203 1 40.53 152 THR B N 1
ATOM 2284 C CA . THR B 1 152 ? -0.26 10.516 22.609 1 40.53 152 THR B CA 1
ATOM 2285 C C . THR B 1 152 ? 0.726 11.664 22.797 1 40.53 152 THR B C 1
ATOM 2287 O O . THR B 1 152 ? 1.818 11.469 23.328 1 40.53 152 THR B O 1
ATOM 2290 N N . PRO B 1 153 ? 0.499 12.75 21.891 1 39.75 153 PRO B N 1
ATOM 2291 C CA . PRO B 1 153 ? 1.315 13.906 22.25 1 39.75 153 PRO B CA 1
ATOM 2292 C C . PRO B 1 153 ? 1.365 14.148 23.766 1 39.75 153 PRO B C 1
ATOM 2294 O O . PRO B 1 153 ? 0.408 13.836 24.469 1 39.75 153 PRO B O 1
ATOM 2297 N N . GLY B 1 154 ? 2.529 13.836 24.25 1 30.44 154 GLY B N 1
ATOM 2298 C CA . GLY B 1 154 ? 2.648 14.195 25.656 1 30.44 154 GLY B CA 1
ATOM 2299 C C . GLY B 1 154 ? 2.117 15.586 25.969 1 30.44 154 GLY B C 1
ATOM 2300 O O . GLY B 1 154 ? 2.414 16.547 25.25 1 30.44 154 GLY B O 1
ATOM 2301 N N . LEU B 1 155 ? 0.899 15.695 26.516 1 28.59 155 LEU B N 1
ATOM 2302 C CA . LEU B 1 155 ? 0.661 16.906 27.281 1 28.59 155 LEU B CA 1
ATOM 2303 C C . LEU B 1 155 ? 1.738 17.094 28.344 1 28.59 155 LEU B C 1
ATOM 2305 O O . LEU B 1 155 ? 2.178 16.125 28.969 1 28.59 155 LEU B O 1
#

Radius of gyration: 19.51 Å; Cα contacts (8 Å, |Δi|>4): 614; chains: 2; bounding box: 41×60×48 Å

pLDDT: mean 82.48, std 18.77, range [28.47, 98.62]

Nearest PDB structures (foldseek):
  4er3-assembly1_A  TM=7.689E-01  e=5.715E-10  Homo sapiens
  4wvl-assembly1_A  TM=7.466E-01  e=5.220E-09  Homo sapiens
  3jwh-assembly2_B  TM=8.163E-01  e=5.158E-06  Trichormus variabilis ATCC 29413
  3jwi-assembly1_A  TM=7.342E-01  e=1.944E-06  Acetivibrio thermocellus ATCC 27405
  6dcb-assembly1_A  TM=6.030E-01  e=2.022E-05  Homo sapiens

Foldseek 3Di:
DEEEEEQCFLPVVQQVCLQPHPDQAGEYEHADPVRLVNNVVVLVVCCVVPVSSVRYYYDHADLLDGDPVVCVVCLQHAEYEYACPPPDPSSLVSVLVSLLRRPNYQWYWYQDDNCPDDDPPDPRSSCLQFDQPDFDQDDDVHRRGTGIRGGGRDD/DEEEEEQCFLPPVQQVCLQPHPDQAGEYEHADPVRLVNNVVVLVVCCVVPVSSVRYYYDHADLLDGDPVVCVVCLQHAEYEYACPPPDPSSLVSVLVSLLRRPNYQWYWYQDDNDPDDDPPDPRSSCLQFDQPDFDQDDDVHRRGTTTRGGGRDD

Sequence (310 aa):
DTFVDFGSGIGNVVAQVALETCVGRCIGIEFQDNLANMSKLLIRGARVDFPNLSKVTIHEADLRAMSPAVREDIDGCSVLFANNIVFEPTSFAALEDFASSAAGLVHVVVMATICGGHRPTCPRNFCSVWTLRSVSTFTCLGLPSFITHTGTPGLDTFVDFGSGIGNVVAQVALETCVGRCIGIEFQDNLANMSKLLIRGARVDFPNLSKVTIHEADLRAMSPAVREDIDGCSVLFANNIVFEPTSFAALEDFASSAAGLVHVVVMATICGGHRPTCPRNFCSVWTLRSVSTFTCLGLPSFITHTGTPGL

Solvent-accessible surface area (backbone atoms only — not comparable to full-atom values): 16326 Å² total; per-residue (Å²): 92,29,38,35,28,47,68,30,48,60,33,63,66,41,48,46,46,34,69,49,39,85,53,61,34,22,34,25,34,10,58,52,58,70,38,27,52,49,15,51,51,53,48,58,62,47,25,78,85,35,62,56,45,70,38,50,45,75,40,69,37,42,78,73,66,54,53,69,69,61,47,62,73,53,37,64,23,28,32,41,35,29,79,46,71,82,52,49,71,65,49,46,50,31,49,45,51,46,71,50,61,34,79,38,44,44,33,44,34,33,45,45,79,87,64,86,74,74,44,96,77,47,81,48,63,45,59,70,38,38,44,83,64,38,75,46,62,40,52,54,99,83,27,65,47,36,40,33,37,42,21,61,58,64,126,93,29,38,35,30,48,70,29,49,62,34,61,66,40,48,47,47,33,69,50,40,84,53,60,35,22,34,25,34,10,59,53,59,69,39,27,51,49,15,51,52,52,49,59,62,47,25,78,86,36,62,58,44,69,38,51,44,75,41,70,38,41,78,74,65,54,51,69,69,60,45,60,74,51,37,64,22,27,33,41,35,29,77,47,71,81,51,50,71,66,51,45,51,31,50,46,51,43,71,50,63,35,79,38,44,44,34,43,35,33,46,44,78,87,64,87,74,74,45,98,78,46,83,47,63,44,60,70,39,38,43,82,65,37,75,43,62,40,52,54,97,84,27,65,47,35,40,33,38,41,22,62,58,64,124

Secondary structure (DSSP, 8-state):
-EEEEET-TTSHHHHHHHHHS--SEEEEEES-HHHHHHHHHHHHHHTTT-GGGGGEEEEE--GGG--HHHHHHHTT-SEEEE-GGG--HHHHHHHHHHHHH-TT--EEEESS-S-TT--TT---HHHHHB---EEEEEEETTEEEEEEEE--B--/-EEEEET-TTSHHHHHHHHHS--SEEEEEES-HHHHHHHHHHHHHHTTT-GGG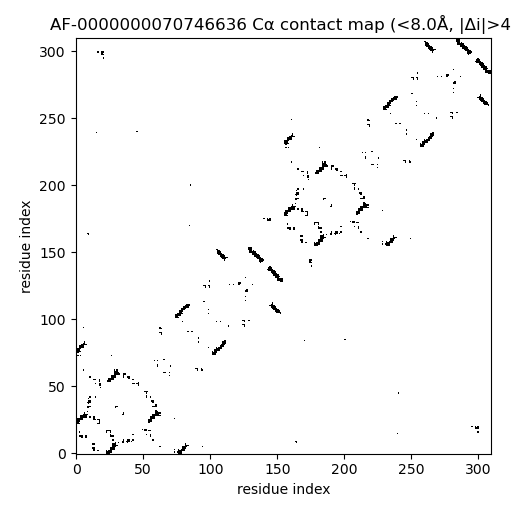GGEEEEE--GGG--HHHHHHHTT-SEEEE-GGG--HHHHHHHHHHHHH-TT--EEEESS-S-TT--TT---HHHHHB---EEEEEEETTEEEEEEEE--B--

InterPro domains:
  IPR025789 Histone-lysine N-methyltransferase DOT1 domain [PF08123] (1-100)
  IPR025789 Histone-lysine N-methyltransferase DOT1 domain [PS51569] (1-155)
  IPR029063 S-adenosyl-L-methionine-dependent methyltransferase superfamily [G3DSA:3.40.50.150] (1-152)
  IPR029063 S-adenosyl-L-methionine-dependent methyltransferase superfamily [SSF53335] (1-95)
  IPR030445 Histone H3-K79 methyltransferase [PTHR21451] (1-125)

Organism: Phytophthora sojae (strain P6497) (NCBI:txid1094619)